Protein AF-A0A7K0PJR4-F1 (afdb_monomer)

Radius of gyration: 19.95 Å; Cα contacts (8 Å, |Δi|>4): 366; chains: 1; bounding box: 53×34×56 Å

Nearest PDB structures (foldseek):
  8hk0-assembly1_A  TM=8.112E-01  e=7.408E-12  Streptomyces ficellus
  8hk0-assembly1_B  TM=7.837E-01  e=1.875E-11  Streptomyces ficellus
  2pg0-assembly1_A  TM=7.519E-01  e=1.090E-09  Geobacillus kaustophilus HTA426
  3owa-assembly1_B  TM=7.324E-01  e=5.641E-08  Bacillus anthracis str. 'Ames Ancestor'
  6ijc-assembly1_B  TM=6.206E-01  e=1.296E-06  Roseovarius nubinhibens ISM

Foldseek 3Di:
DDPDDDPVLVVLLVVLLVLCCCQFCVHPQPDQDPDPVSNLVSLLVSLLSCLVVQRLQQCDDVVLSHVVDDPSSVVSSVVSCVVSVGDRRSQPCLRPPVLVCCVVFNDPVCSVPRSSCSSSVVAHEWEQQAAPPDDPNSLVDAWAWEFPDPVDPQTFTQIDGDGPPTPCLLPHQWYQHWHAHDDDDDDPDDRIDTFIFGRDHDDDPDDDGRGPGGTPDDDDDDDDDDD

Sequence (227 aa):
MDLTFTPEQLAFRDELRTWLAEHGPAGSLAPEPDDEDASWEWRREWQRTLAAGGWAGVHWPTEVGGRGATLTETAIFFEELGRSGAPLPADVLGILLAGPTLMVWGDDAQRERLLPTILSADETWCQGFSEPDAGSDFAAVATRAVLEDPDDPTSDWLVTGQKVWTSGAQYAKWCMLVARTGGPPAAGGTDVAAAAAGAATGAGAATGAAATGAAETRPKKHQGLTY

Mean predicted aligned error: 8.84 Å

pLDDT: mean 82.78, std 22.05, range [25.02, 98.5]

Solvent-accessible surface area (backbone atoms only — not comparable to full-atom values): 12963 Å² total; per-residue (Å²): 136,86,86,74,80,51,74,67,54,50,50,53,48,50,52,52,51,55,48,44,53,58,58,25,54,84,48,66,34,73,77,81,54,90,51,68,70,58,28,49,53,51,30,26,51,50,16,33,54,28,33,77,72,35,57,49,34,34,60,37,51,55,92,70,63,20,58,49,37,49,76,67,50,46,51,48,50,55,52,51,35,60,72,65,67,36,77,74,58,59,25,52,47,18,55,74,47,48,40,60,45,31,72,76,71,43,54,72,68,52,36,71,62,47,40,59,30,27,38,36,36,78,46,24,33,17,53,34,62,33,27,96,90,13,61,93,53,63,80,61,50,74,26,34,35,41,54,77,40,86,88,45,96,83,46,44,43,50,48,52,55,53,65,43,89,44,62,61,45,92,73,21,47,30,21,51,29,51,28,25,62,59,78,80,90,50,98,88,62,78,52,68,45,76,37,52,28,38,40,66,87,65,102,60,96,85,71,70,68,67,46,83,32,69,43,80,68,82,81,88,75,90,74,87,80,81,131

Secondary structure (DSSP, 8-state):
---SPPHHHHHHHHHHHHHHHHHSTTTTSPPPPSSHHHHHHHHHHHHHHHHHTT-TTTTS-GGGTS----HHHHHHHHHHHHHHTPPPPS-HHIIIIIHHHHHHHS-HHHHHHHHHHHHHTSS-EEEE--BTTBSS-GGG---EEEESSTT-TTPPEEEE------TTTTT-SEEEEEEE-SSS--TT---EEEEEEEPP--S-TTS-----S--------------

Structure (mmCIF, N/CA/C/O backbone):
data_AF-A0A7K0PJR4-F1
#
_entry.id   AF-A0A7K0PJR4-F1
#
loop_
_atom_site.group_PDB
_atom_site.id
_atom_site.type_symbol
_atom_site.label_atom_id
_atom_site.label_alt_id
_atom_site.label_comp_id
_atom_site.label_asym_id
_atom_site.label_entity_id
_atom_site.label_seq_id
_atom_site.pdbx_PDB_ins_code
_atom_site.Cartn_x
_atom_site.Cartn_y
_atom_site.Cartn_z
_atom_site.occupancy
_atom_site.B_iso_or_equiv
_atom_site.auth_seq_id
_atom_site.auth_comp_id
_atom_site.auth_asym_id
_atom_site.auth_atom_id
_atom_site.pdbx_PDB_model_num
ATOM 1 N N . MET A 1 1 ? -35.002 3.023 -2.522 1.00 78.12 1 MET A N 1
ATOM 2 C CA . MET A 1 1 ? -33.589 2.794 -2.174 1.00 78.12 1 MET A CA 1
ATOM 3 C C . MET A 1 1 ? -33.487 2.979 -0.678 1.00 78.12 1 MET A C 1
ATOM 5 O O . MET A 1 1 ? -33.904 4.030 -0.207 1.00 78.12 1 MET A O 1
ATOM 9 N N . ASP A 1 2 ? -33.064 1.948 0.042 1.00 86.88 2 ASP A N 1
ATOM 10 C CA . ASP A 1 2 ? -32.764 2.041 1.470 1.00 86.88 2 ASP A CA 1
ATOM 11 C C . ASP A 1 2 ? -31.265 2.320 1.612 1.00 86.88 2 ASP A C 1
ATOM 13 O O . ASP A 1 2 ? -30.458 1.670 0.949 1.00 86.88 2 ASP A O 1
ATOM 17 N N . LEU A 1 3 ? -30.921 3.347 2.385 1.00 91.44 3 LEU A N 1
ATOM 18 C CA . LEU A 1 3 ? -29.549 3.819 2.600 1.00 91.44 3 LEU A CA 1
ATOM 19 C C . LEU A 1 3 ? -29.090 3.592 4.047 1.00 91.44 3 LEU A C 1
ATOM 21 O O . LEU A 1 3 ? -28.057 4.119 4.453 1.00 91.44 3 LEU A O 1
ATOM 25 N N . THR A 1 4 ? -29.880 2.875 4.845 1.00 95.50 4 THR A N 1
ATOM 26 C CA . THR A 1 4 ? -29.534 2.553 6.229 1.00 95.50 4 THR A CA 1
ATOM 27 C C . THR A 1 4 ? -28.549 1.385 6.293 1.00 95.50 4 THR A C 1
ATOM 29 O O . THR A 1 4 ? -28.512 0.534 5.404 1.00 95.50 4 THR A O 1
ATOM 32 N N . PHE A 1 5 ? -27.717 1.359 7.338 1.00 96.94 5 PHE A N 1
ATOM 33 C CA . PHE A 1 5 ? -26.806 0.241 7.566 1.00 96.94 5 PHE A CA 1
ATOM 34 C C . PHE A 1 5 ? -27.559 -0.984 8.081 1.00 96.94 5 PHE A C 1
ATOM 36 O O . PHE A 1 5 ? -28.455 -0.880 8.920 1.00 96.94 5 PHE A O 1
ATOM 43 N N . THR A 1 6 ? -27.139 -2.151 7.603 1.00 97.88 6 THR A N 1
ATOM 44 C CA . THR A 1 6 ? -27.577 -3.451 8.124 1.00 97.88 6 THR A CA 1
ATOM 45 C C . THR A 1 6 ? -27.016 -3.704 9.532 1.00 97.88 6 THR A C 1
ATOM 47 O O . THR A 1 6 ? -26.018 -3.082 9.915 1.00 97.88 6 THR A O 1
ATOM 50 N N . PRO A 1 7 ? -27.609 -4.623 10.318 1.00 98.06 7 PRO A N 1
ATOM 51 C CA . PRO A 1 7 ? -27.058 -5.026 11.613 1.00 98.06 7 PRO A CA 1
ATOM 52 C C . PRO A 1 7 ? -25.600 -5.497 11.539 1.00 98.06 7 PRO A C 1
ATOM 54 O O . PRO A 1 7 ? -24.809 -5.171 12.418 1.00 98.06 7 PRO A O 1
ATOM 57 N N . GLU A 1 8 ? -25.224 -6.205 10.474 1.00 97.69 8 GLU A N 1
ATOM 58 C CA . GLU A 1 8 ? -23.865 -6.705 10.253 1.00 97.69 8 GLU A CA 1
ATOM 59 C C . GLU A 1 8 ? -22.876 -5.552 10.022 1.00 97.69 8 GLU A C 1
ATOM 61 O O . GLU A 1 8 ? -21.806 -5.514 10.626 1.00 97.69 8 GLU A O 1
ATOM 66 N N . GLN A 1 9 ? -23.269 -4.551 9.229 1.00 98.19 9 GLN A N 1
ATOM 67 C CA . GLN A 1 9 ? -22.468 -3.343 8.998 1.00 98.19 9 GLN A CA 1
ATOM 68 C C . GLN A 1 9 ? -22.311 -2.494 10.266 1.00 98.19 9 GLN A C 1
ATOM 70 O O . GLN A 1 9 ? -21.252 -1.908 10.489 1.00 98.19 9 GLN A O 1
ATOM 75 N N . LEU A 1 10 ? -23.344 -2.428 11.113 1.00 98.44 10 LEU A N 1
ATOM 76 C CA . LEU A 1 10 ? -23.252 -1.770 12.419 1.00 98.44 10 LEU A CA 1
ATOM 77 C C . LEU A 1 10 ? -22.313 -2.529 13.363 1.00 98.44 10 LEU A C 1
ATOM 79 O O . LEU A 1 10 ? -21.485 -1.901 14.013 1.00 98.44 10 LEU A O 1
ATOM 83 N N . ALA A 1 11 ? -22.376 -3.862 13.384 1.00 98.38 11 ALA A N 1
ATOM 84 C CA . ALA A 1 11 ? -21.461 -4.679 14.177 1.00 98.38 11 ALA A CA 1
ATOM 85 C C . ALA A 1 11 ? -19.999 -4.509 13.725 1.00 98.38 11 ALA A C 1
ATOM 87 O O . ALA A 1 11 ? -19.130 -4.300 14.567 1.00 98.38 11 ALA A O 1
ATOM 88 N N . PHE A 1 12 ? -19.735 -4.509 12.412 1.00 98.50 12 PHE A N 1
ATOM 89 C CA . PHE A 1 12 ? -18.409 -4.219 11.850 1.00 98.50 12 PHE A CA 1
ATOM 90 C C . PHE A 1 12 ? -17.904 -2.832 12.273 1.00 98.50 12 PHE A C 1
ATOM 92 O O . PHE A 1 12 ? -16.751 -2.667 12.673 1.00 98.50 12 PHE A O 1
ATOM 99 N N . ARG A 1 13 ? -18.783 -1.824 12.211 1.00 98.50 13 ARG A N 1
ATOM 100 C CA . ARG A 1 13 ? -18.474 -0.454 12.631 1.00 98.50 13 ARG A CA 1
ATOM 101 C C . ARG A 1 13 ? -18.093 -0.383 14.107 1.00 98.50 13 ARG A C 1
ATOM 103 O O . ARG A 1 13 ? -17.123 0.289 14.451 1.00 98.50 13 ARG A O 1
ATOM 110 N N . ASP A 1 14 ? -18.866 -1.035 14.966 1.00 98.50 14 ASP A N 1
ATOM 111 C CA . ASP A 1 14 ? -18.645 -1.010 16.409 1.00 98.50 14 ASP A CA 1
ATOM 112 C C . ASP A 1 14 ? -17.378 -1.788 16.794 1.00 98.50 14 ASP A C 1
ATOM 114 O O . ASP A 1 14 ? -16.596 -1.296 17.606 1.00 98.50 14 ASP A O 1
ATOM 118 N N . GLU A 1 15 ? -17.104 -2.926 16.143 1.00 98.38 15 GLU A N 1
ATOM 119 C CA . GLU A 1 15 ? -15.837 -3.658 16.290 1.00 98.38 15 GLU A CA 1
ATOM 120 C C . GLU A 1 15 ? -14.639 -2.761 15.949 1.00 98.38 15 GLU A C 1
ATOM 122 O O . GLU A 1 15 ? -13.712 -2.623 16.751 1.00 98.38 15 GLU A O 1
ATOM 127 N N . LEU A 1 16 ? -14.677 -2.104 14.785 1.00 97.50 16 LEU A N 1
ATOM 128 C CA . LEU A 1 16 ? -13.604 -1.220 14.343 1.00 97.50 16 LEU A CA 1
ATOM 129 C C . LEU A 1 16 ? -13.403 -0.042 15.301 1.00 97.50 16 LEU A C 1
ATOM 131 O O . LEU A 1 16 ? -12.270 0.313 15.613 1.00 97.50 16 LEU A O 1
ATOM 135 N N . ARG A 1 17 ? -14.486 0.566 15.790 1.00 97.06 17 ARG A N 1
ATOM 136 C CA . ARG A 1 17 ? -14.417 1.671 16.757 1.00 97.06 17 ARG A CA 1
ATOM 137 C C . ARG A 1 17 ? -13.735 1.268 18.047 1.00 97.06 17 ARG A C 1
ATOM 139 O O . ARG A 1 17 ? -12.859 1.994 18.514 1.00 97.06 17 ARG A O 1
ATOM 146 N N . THR A 1 18 ? -14.138 0.135 18.615 1.00 96.81 18 THR A N 1
ATOM 147 C CA . THR A 1 18 ? -13.510 -0.401 19.823 1.00 96.81 18 THR A CA 1
ATOM 148 C C . THR A 1 18 ? -12.032 -0.663 19.570 1.00 96.81 18 THR A C 1
ATOM 150 O O . THR A 1 18 ? -11.192 -0.193 20.334 1.00 96.81 18 THR A O 1
ATOM 153 N N . TRP A 1 19 ? -11.701 -1.307 18.450 1.00 97.00 19 TRP A N 1
ATOM 154 C CA . TRP A 1 19 ? -10.316 -1.607 18.109 1.00 97.00 19 TRP A CA 1
ATOM 155 C C . TRP A 1 19 ? -9.462 -0.339 17.935 1.00 97.00 19 TRP A C 1
ATOM 157 O O . TRP A 1 19 ? -8.369 -0.255 18.494 1.00 97.00 19 TRP A O 1
ATOM 167 N N . LEU A 1 20 ? -9.967 0.681 17.229 1.00 95.69 20 LEU A N 1
ATOM 168 C CA . LEU A 1 20 ? -9.281 1.966 17.035 1.00 95.69 20 LEU A CA 1
ATOM 169 C C . LEU A 1 20 ? -9.102 2.746 18.342 1.00 95.69 20 LEU A C 1
ATOM 171 O O . LEU A 1 20 ? -8.091 3.427 18.498 1.00 95.69 20 LEU A O 1
ATOM 175 N N . ALA A 1 21 ? -10.050 2.661 19.277 1.00 93.69 21 ALA A N 1
ATOM 176 C CA . ALA A 1 21 ? -9.917 3.298 20.586 1.00 93.69 21 ALA A CA 1
ATOM 177 C C . ALA A 1 21 ? -8.795 2.663 21.425 1.00 93.69 21 ALA A C 1
ATOM 179 O O . ALA A 1 21 ? -8.112 3.362 22.171 1.00 93.69 21 ALA A O 1
ATOM 180 N N . GLU A 1 22 ? -8.593 1.354 21.283 1.00 93.19 22 GLU A N 1
ATOM 181 C CA . GLU A 1 22 ? -7.551 0.608 21.992 1.00 93.19 22 GLU A CA 1
ATOM 182 C C . GLU A 1 22 ? -6.166 0.766 21.346 1.00 93.19 22 GLU A C 1
ATOM 184 O O . GLU A 1 22 ? -5.174 0.864 22.066 1.00 93.19 22 GLU A O 1
ATOM 189 N N . HIS A 1 23 ? -6.097 0.822 20.009 1.00 93.19 23 HIS A N 1
ATOM 190 C 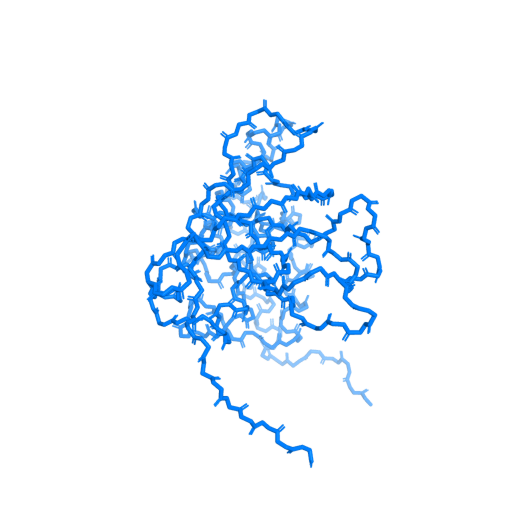CA . HIS A 1 23 ? -4.838 0.704 19.258 1.00 93.19 23 HIS A CA 1
ATOM 191 C C . HIS A 1 23 ? -4.400 1.981 18.520 1.00 93.19 23 HIS A C 1
ATOM 193 O O . HIS A 1 23 ? -3.254 2.079 18.088 1.00 93.19 23 HIS A O 1
ATOM 199 N N . GLY A 1 24 ? -5.300 2.947 18.317 1.00 85.56 24 GLY A N 1
ATOM 200 C CA . GLY A 1 24 ? -5.040 4.150 17.522 1.00 85.56 24 GLY A CA 1
ATOM 201 C C . GLY A 1 24 ? -4.220 5.233 18.246 1.00 85.56 24 GLY A C 1
ATOM 202 O O . GLY A 1 24 ? -3.836 5.058 19.406 1.00 85.56 24 GLY A O 1
ATOM 203 N N . PRO A 1 25 ? -3.992 6.397 17.601 1.00 74.81 25 PRO A N 1
ATOM 204 C CA . PRO A 1 25 ? -3.202 7.512 18.157 1.00 74.81 25 PRO A CA 1
ATOM 205 C C . PRO A 1 25 ? -3.734 8.106 19.466 1.00 74.81 25 PRO A C 1
ATOM 207 O O . PRO A 1 25 ? -2.983 8.696 20.233 1.00 74.81 25 PRO A O 1
ATOM 210 N N . ALA A 1 26 ? -5.035 7.976 19.732 1.00 69.81 26 ALA A N 1
ATOM 211 C CA . ALA A 1 26 ? -5.626 8.414 20.996 1.00 69.81 26 ALA A CA 1
ATOM 212 C C . ALA A 1 26 ? -5.460 7.386 22.133 1.00 69.81 26 ALA A C 1
ATOM 214 O O . ALA A 1 26 ? -5.660 7.734 23.296 1.00 69.81 26 ALA A O 1
ATOM 215 N N . GLY A 1 27 ? -5.143 6.132 21.796 1.00 72.12 27 GLY A N 1
ATOM 216 C CA . GLY A 1 27 ? -5.023 5.014 22.727 1.00 72.12 27 GLY A CA 1
ATOM 217 C C . GLY A 1 27 ? -3.564 4.669 23.009 1.00 72.12 27 GLY A C 1
ATOM 218 O O . GLY A 1 27 ? -2.981 5.146 23.982 1.00 72.12 27 GLY A O 1
ATOM 219 N N . SER A 1 28 ? -2.980 3.813 22.171 1.00 72.88 28 SER A N 1
ATOM 220 C CA . SER A 1 28 ? -1.663 3.209 22.407 1.00 72.88 28 SER A CA 1
ATOM 221 C C . SER A 1 28 ? -0.521 3.807 21.587 1.00 72.88 28 SER A C 1
ATOM 223 O O . SER A 1 28 ? 0.640 3.552 21.904 1.00 72.88 28 SER A O 1
ATOM 225 N N . LEU A 1 29 ? -0.814 4.563 20.527 1.00 78.06 29 LEU A N 1
ATOM 226 C CA . LEU A 1 29 ? 0.214 5.138 19.658 1.00 78.06 29 LEU A CA 1
ATOM 227 C C . LEU A 1 29 ? 0.596 6.543 20.110 1.00 78.06 29 LEU A C 1
ATOM 229 O O . LEU A 1 29 ? -0.258 7.383 20.374 1.00 78.06 29 LEU A O 1
ATOM 233 N N . ALA A 1 30 ? 1.900 6.807 20.163 1.00 82.44 30 ALA A N 1
ATOM 234 C CA . ALA A 1 30 ? 2.399 8.160 20.370 1.00 82.44 30 ALA A CA 1
ATOM 235 C C . ALA A 1 30 ? 1.930 9.087 19.228 1.00 82.44 30 ALA A C 1
ATOM 237 O O . ALA A 1 30 ? 1.692 8.596 18.122 1.00 82.44 30 ALA A O 1
ATOM 238 N N . PRO A 1 31 ? 1.828 10.409 19.458 1.00 87.56 31 PRO A N 1
ATOM 239 C CA . PRO A 1 31 ? 1.562 11.367 18.390 1.00 87.56 31 PRO A CA 1
ATOM 240 C C . PRO A 1 31 ? 2.566 11.239 17.241 1.00 87.56 31 PRO A C 1
ATOM 242 O O . PRO A 1 31 ? 3.742 10.944 17.471 1.00 87.56 31 PRO A O 1
ATOM 245 N N . GLU A 1 32 ? 2.098 11.487 16.019 1.00 90.94 32 GLU A N 1
ATOM 246 C CA . GLU A 1 32 ? 2.949 11.489 14.832 1.00 90.94 32 GLU A CA 1
ATOM 247 C C . GLU A 1 32 ? 4.050 12.565 14.960 1.00 90.94 32 GLU A C 1
ATOM 249 O O . GLU A 1 32 ? 3.733 13.713 15.286 1.00 90.94 32 GLU A O 1
ATOM 254 N N . PRO A 1 33 ? 5.333 12.220 14.740 1.00 93.06 33 PRO A N 1
ATOM 255 C CA . PRO A 1 33 ? 6.425 13.193 14.731 1.00 93.06 33 PRO A CA 1
ATOM 256 C C . PRO A 1 33 ? 6.327 14.200 13.574 1.00 93.06 33 PRO A C 1
ATOM 258 O O . PRO A 1 33 ? 5.843 13.863 12.500 1.00 93.06 33 PRO A O 1
ATOM 261 N N . ASP A 1 34 ? 6.875 15.406 13.763 1.00 94.25 34 ASP A N 1
ATOM 262 C CA . ASP A 1 34 ? 6.957 16.429 12.701 1.00 94.25 34 ASP A CA 1
ATOM 263 C C . ASP A 1 34 ? 8.067 16.149 11.664 1.00 94.25 34 ASP A C 1
ATOM 265 O O . ASP A 1 34 ? 8.025 16.668 10.549 1.00 94.25 34 ASP A O 1
ATOM 269 N N . ASP A 1 35 ? 9.090 15.376 12.042 1.00 96.38 35 ASP A N 1
ATOM 270 C CA . ASP A 1 35 ? 10.185 14.976 11.150 1.00 96.38 35 ASP A CA 1
ATOM 271 C C . ASP A 1 35 ? 9.694 13.946 10.122 1.00 96.38 35 ASP A C 1
ATOM 273 O O . ASP A 1 35 ? 9.033 12.980 10.496 1.00 96.38 35 ASP A O 1
ATOM 277 N N . GLU A 1 36 ? 10.012 14.143 8.838 1.00 92.38 36 GLU A N 1
A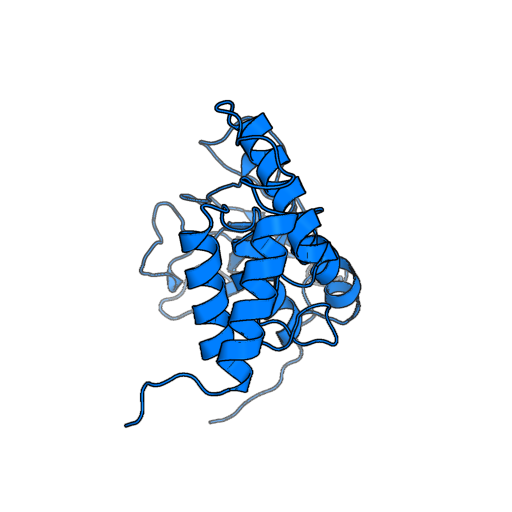TOM 278 C CA . GLU A 1 36 ? 9.435 13.359 7.732 1.00 92.38 36 GLU A CA 1
ATOM 279 C C . GLU A 1 36 ? 9.811 11.871 7.810 1.00 92.38 36 GLU A C 1
ATOM 281 O O . GLU A 1 36 ? 8.944 11.005 7.688 1.00 92.38 36 GLU A O 1
ATOM 286 N N . ASP A 1 37 ? 11.080 11.561 8.088 1.00 94.50 37 ASP A N 1
ATOM 287 C CA . ASP A 1 37 ? 11.562 10.179 8.169 1.00 94.50 37 ASP A CA 1
ATOM 288 C C . ASP A 1 37 ? 11.011 9.474 9.419 1.00 94.50 37 ASP A C 1
ATOM 290 O O . ASP A 1 37 ? 10.595 8.312 9.361 1.00 94.50 37 ASP A O 1
ATOM 294 N N . ALA A 1 38 ? 10.944 10.182 10.550 1.00 95.31 38 ALA A N 1
ATOM 295 C CA . ALA A 1 38 ? 10.329 9.658 11.766 1.00 95.31 38 ALA A CA 1
ATOM 296 C C . ALA A 1 38 ? 8.807 9.469 11.620 1.00 95.31 38 ALA A C 1
ATOM 298 O O . ALA A 1 38 ? 8.266 8.469 12.100 1.00 95.31 38 ALA A O 1
ATOM 299 N N . SER A 1 39 ? 8.118 10.395 10.946 1.00 93.81 39 SER A N 1
ATOM 300 C CA . SER A 1 39 ? 6.699 10.290 10.579 1.00 93.81 39 SER A CA 1
ATOM 301 C C . SER A 1 39 ? 6.459 9.062 9.704 1.00 93.81 39 SER A C 1
ATOM 303 O O . SER A 1 39 ? 5.538 8.285 9.966 1.00 93.81 39 SER A O 1
ATOM 305 N N . TRP A 1 40 ? 7.316 8.827 8.709 1.00 94.50 40 TRP A N 1
ATOM 306 C CA . TRP A 1 40 ? 7.2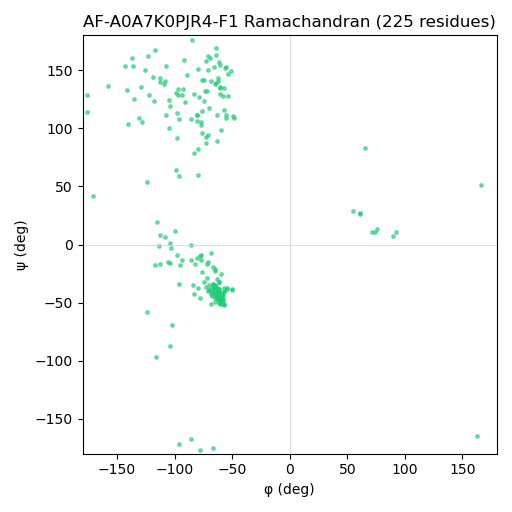11 7.666 7.836 1.00 94.50 40 TRP A CA 1
ATOM 307 C C . TRP A 1 40 ? 7.325 6.340 8.600 1.00 94.50 40 TRP A C 1
ATOM 309 O O . TRP A 1 40 ? 6.456 5.474 8.468 1.00 94.50 40 TRP A O 1
ATOM 319 N N . GLU A 1 41 ? 8.347 6.179 9.443 1.00 94.69 41 GLU A N 1
ATOM 320 C CA . GLU A 1 41 ? 8.500 4.959 10.247 1.00 94.69 41 GLU A CA 1
ATOM 321 C C . GLU A 1 41 ? 7.357 4.777 11.252 1.00 94.69 41 GLU A C 1
ATOM 323 O O . GLU A 1 41 ? 6.870 3.660 11.447 1.00 94.69 41 GLU A O 1
ATOM 328 N N . TRP A 1 42 ? 6.854 5.872 11.826 1.00 95.00 42 TRP A N 1
ATOM 329 C CA . TRP A 1 42 ? 5.668 5.844 12.675 1.00 95.00 42 TRP A CA 1
ATOM 330 C C . TRP A 1 42 ? 4.424 5.361 11.908 1.00 95.00 42 TRP A C 1
ATOM 332 O O . TRP A 1 42 ? 3.692 4.499 12.398 1.00 95.00 42 TRP A O 1
ATOM 342 N N . ARG A 1 43 ? 4.210 5.824 10.667 1.00 95.12 43 ARG A N 1
ATOM 343 C CA . ARG A 1 43 ? 3.110 5.352 9.803 1.00 95.12 43 ARG A CA 1
ATOM 344 C C . ARG A 1 43 ? 3.265 3.882 9.418 1.00 95.12 43 ARG A C 1
ATOM 346 O O . ARG A 1 43 ? 2.260 3.174 9.324 1.00 95.12 43 ARG A O 1
ATOM 353 N N . ARG A 1 44 ? 4.494 3.402 9.195 1.00 96.00 44 ARG A N 1
ATOM 354 C CA . ARG A 1 44 ? 4.758 1.975 8.941 1.00 96.00 44 ARG A CA 1
ATOM 355 C C . ARG A 1 44 ? 4.398 1.126 10.151 1.00 96.00 44 ARG A C 1
ATOM 357 O O . ARG A 1 44 ? 3.722 0.115 9.995 1.00 96.00 44 ARG A O 1
ATOM 364 N N . GLU A 1 45 ? 4.774 1.558 11.352 1.00 95.25 45 GLU A N 1
ATOM 365 C CA . GLU A 1 45 ? 4.392 0.867 12.587 1.00 95.25 45 GLU A CA 1
ATOM 366 C C . GLU A 1 45 ? 2.877 0.877 12.814 1.00 95.25 45 GLU A C 1
ATOM 368 O O . GLU A 1 45 ? 2.287 -0.137 13.199 1.00 95.25 45 GLU A O 1
ATOM 373 N N . TRP A 1 46 ? 2.214 1.988 12.487 1.00 95.88 46 TRP A N 1
ATOM 374 C CA . TRP A 1 46 ? 0.759 2.029 12.492 1.00 95.88 46 TRP 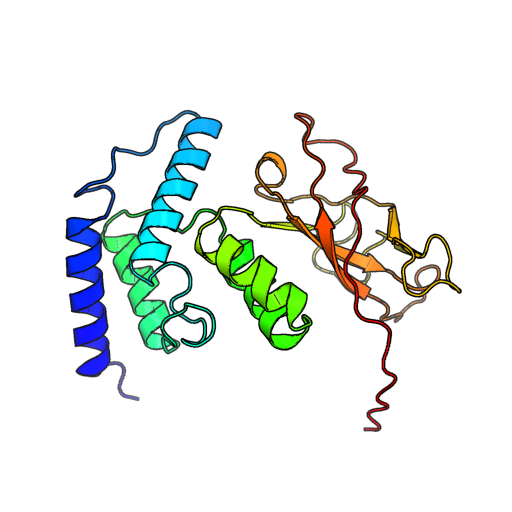A CA 1
ATOM 375 C C . TRP A 1 46 ? 0.155 0.996 11.536 1.00 95.88 46 TRP A C 1
ATOM 377 O O . TRP A 1 46 ? -0.749 0.251 11.915 1.00 95.88 46 TRP A O 1
ATOM 387 N N . GLN A 1 47 ? 0.672 0.890 10.312 1.00 97.12 47 GLN A N 1
ATOM 388 C CA . GLN A 1 47 ? 0.191 -0.117 9.375 1.00 97.12 47 GLN A CA 1
ATOM 389 C C . GLN A 1 47 ? 0.480 -1.550 9.845 1.00 97.12 47 GLN A C 1
ATOM 391 O O . GLN A 1 47 ? -0.394 -2.401 9.689 1.00 97.12 47 GLN A O 1
ATOM 396 N N . ARG A 1 48 ? 1.628 -1.830 10.478 1.00 96.38 48 ARG A N 1
ATOM 397 C CA . ARG A 1 48 ? 1.877 -3.133 11.129 1.00 96.38 48 ARG A CA 1
ATOM 398 C C . ARG A 1 48 ? 0.829 -3.436 12.194 1.00 96.38 48 ARG A C 1
ATOM 400 O O . ARG A 1 48 ? 0.321 -4.554 12.248 1.00 96.38 48 ARG A O 1
ATOM 407 N N . THR A 1 49 ? 0.455 -2.436 12.990 1.00 96.12 49 THR A N 1
ATOM 408 C CA . THR A 1 49 ? -0.604 -2.557 14.003 1.00 96.12 49 THR A CA 1
ATOM 409 C C . THR A 1 49 ? -1.953 -2.873 13.352 1.00 96.12 49 THR A C 1
ATOM 411 O O . THR A 1 49 ? -2.636 -3.810 13.769 1.00 96.12 49 THR A O 1
ATOM 414 N N . LEU A 1 50 ? -2.313 -2.161 12.278 1.00 96.88 50 LEU A N 1
ATOM 415 C CA . LEU A 1 50 ? -3.498 -2.471 11.475 1.00 96.88 50 LEU A CA 1
ATOM 416 C C . LEU A 1 50 ? -3.443 -3.899 10.923 1.00 96.88 50 LEU A C 1
ATOM 418 O O . LEU A 1 50 ? -4.424 -4.624 11.038 1.00 96.88 50 LEU A O 1
ATOM 422 N N . ALA A 1 51 ? -2.319 -4.329 10.349 1.00 97.06 51 ALA A N 1
ATOM 423 C CA . ALA A 1 51 ? -2.156 -5.666 9.784 1.00 97.06 51 ALA A CA 1
ATOM 424 C C . ALA A 1 51 ? -2.320 -6.762 10.844 1.00 97.06 51 ALA A C 1
ATOM 426 O O . ALA A 1 51 ? -3.048 -7.725 10.612 1.00 97.06 51 ALA A O 1
ATOM 427 N N . ALA A 1 52 ? -1.734 -6.582 12.030 1.00 95.50 52 ALA A N 1
ATOM 428 C CA . ALA A 1 52 ? -1.889 -7.502 13.156 1.00 95.50 52 ALA A CA 1
ATOM 429 C C . ALA A 1 52 ? -3.352 -7.625 13.627 1.00 95.50 52 ALA A C 1
ATOM 431 O O . ALA A 1 52 ? -3.769 -8.699 14.055 1.00 95.50 52 ALA A O 1
ATOM 432 N N . GLY A 1 53 ? -4.142 -6.550 13.510 1.00 95.38 53 GLY A N 1
ATOM 433 C CA . GLY A 1 53 ? -5.589 -6.554 13.758 1.00 95.38 53 GLY A CA 1
ATOM 434 C C . GLY A 1 53 ? -6.459 -6.966 12.558 1.00 95.38 53 GLY A C 1
ATOM 435 O O . GLY A 1 53 ? -7.684 -6.978 12.671 1.00 95.38 53 GLY A O 1
ATOM 436 N N . GLY A 1 54 ? -5.863 -7.276 11.401 1.00 96.25 54 GLY A N 1
ATOM 437 C CA . GLY A 1 54 ? -6.577 -7.584 10.155 1.00 96.25 54 GLY A CA 1
ATOM 438 C C . GLY A 1 54 ? -7.169 -6.365 9.428 1.00 96.25 54 GLY A C 1
ATOM 439 O O . GLY A 1 54 ? -7.980 -6.516 8.521 1.00 96.25 54 GLY A O 1
ATOM 440 N N . TRP A 1 55 ? -6.794 -5.142 9.795 1.00 97.38 55 TRP A N 1
ATOM 441 C CA . TRP A 1 55 ? -7.381 -3.892 9.298 1.00 97.38 55 TRP A CA 1
ATOM 442 C C . TRP A 1 55 ? -6.603 -3.208 8.159 1.00 97.38 55 TRP A C 1
ATOM 444 O O . TRP A 1 55 ? -7.110 -2.259 7.569 1.00 97.38 55 TRP A O 1
ATOM 454 N N . ALA A 1 56 ? -5.390 -3.654 7.809 1.00 96.12 56 ALA A N 1
ATOM 455 C CA . ALA A 1 56 ? -4.579 -2.984 6.776 1.00 96.12 56 ALA A CA 1
ATOM 456 C C . ALA A 1 56 ? -5.146 -3.157 5.351 1.00 96.12 56 ALA A C 1
ATOM 458 O O . ALA A 1 56 ? -5.158 -2.215 4.562 1.00 96.12 56 ALA A O 1
ATOM 459 N N . GLY A 1 57 ? -5.667 -4.344 5.032 1.00 96.00 57 GLY A N 1
ATOM 460 C CA . GLY A 1 57 ? -6.247 -4.687 3.730 1.00 96.00 57 GLY A CA 1
ATOM 461 C C . GLY A 1 57 ? -7.678 -5.191 3.864 1.00 96.00 57 GLY A C 1
ATOM 462 O O . GLY A 1 57 ? -7.982 -6.284 3.4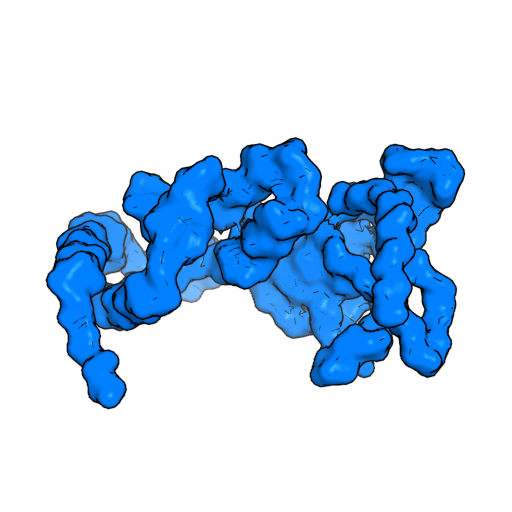04 1.00 96.00 57 GLY A O 1
ATOM 463 N N . VAL A 1 58 ? -8.567 -4.430 4.516 1.00 97.38 58 VAL A N 1
ATOM 464 C CA . VAL A 1 58 ? -9.930 -4.900 4.862 1.00 97.38 58 VAL A CA 1
ATOM 465 C C . VAL A 1 58 ? -10.701 -5.505 3.686 1.00 97.38 58 VAL A C 1
ATOM 467 O O . VAL A 1 58 ? -11.374 -6.517 3.852 1.00 97.38 58 VAL A O 1
ATOM 470 N N . HIS A 1 59 ? -10.567 -4.920 2.497 1.00 96.62 59 HIS A N 1
ATOM 471 C CA . HIS A 1 59 ? -11.263 -5.332 1.277 1.00 96.62 59 HIS A CA 1
ATOM 472 C C . HIS A 1 59 ? -10.613 -6.532 0.572 1.00 96.62 59 HIS A C 1
ATOM 474 O O . HIS A 1 59 ? -11.193 -7.084 -0.362 1.00 96.62 59 HIS A O 1
ATOM 480 N N . TRP A 1 60 ? -9.402 -6.926 0.973 1.00 98.00 60 TRP A N 1
ATOM 481 C CA . TRP A 1 60 ? -8.731 -8.088 0.403 1.00 98.00 60 TRP A CA 1
ATOM 482 C C . TRP A 1 60 ? -9.427 -9.375 0.856 1.00 98.00 60 TRP A C 1
ATOM 484 O O . TRP A 1 60 ? -9.958 -9.409 1.969 1.00 98.00 60 TRP A O 1
ATOM 494 N N . PRO A 1 61 ? -9.409 -10.444 0.043 1.00 97.31 61 PRO A N 1
ATOM 495 C CA . PRO A 1 61 ? -9.926 -11.743 0.453 1.00 97.31 61 PRO A CA 1
ATOM 496 C C . PRO A 1 61 ? -9.253 -12.265 1.729 1.00 97.31 61 PRO A C 1
ATOM 498 O O . PRO A 1 61 ? -8.088 -11.968 2.013 1.00 97.31 61 PRO A O 1
ATOM 501 N N . THR A 1 62 ? -9.980 -13.076 2.490 1.00 96.88 62 THR A N 1
ATOM 502 C CA . THR A 1 62 ? -9.486 -13.660 3.744 1.00 96.88 62 THR A CA 1
ATOM 503 C C . THR A 1 62 ? -8.294 -14.591 3.536 1.00 96.88 62 THR A C 1
ATOM 505 O O . THR A 1 62 ? -7.415 -14.672 4.388 1.00 96.88 62 THR A O 1
ATOM 508 N N . GLU A 1 63 ? -8.211 -15.250 2.380 1.00 94.94 63 GLU A N 1
ATOM 509 C CA . GLU A 1 63 ? -7.163 -16.222 2.039 1.00 94.94 63 GLU A CA 1
ATOM 510 C C . GLU A 1 63 ? -5.778 -15.577 1.901 1.00 94.94 63 GLU A C 1
ATOM 512 O O . GLU A 1 63 ? -4.764 -16.264 1.981 1.00 94.94 63 GLU A O 1
ATOM 517 N N . VAL A 1 64 ? -5.735 -14.259 1.698 1.00 95.38 64 VAL A N 1
ATOM 518 C CA . VAL A 1 64 ? -4.507 -13.474 1.508 1.00 95.38 64 VAL A CA 1
ATOM 519 C C . VAL A 1 64 ? -4.287 -12.461 2.635 1.00 95.38 64 VAL A C 1
ATOM 521 O O . VAL A 1 64 ? -3.541 -11.501 2.469 1.00 95.38 64 VAL A O 1
ATOM 524 N N . GLY A 1 65 ? -4.935 -12.672 3.787 1.00 94.00 65 GLY A N 1
ATOM 525 C CA . GLY A 1 65 ? -4.734 -11.877 5.003 1.00 94.00 65 GLY A CA 1
ATOM 526 C C . GLY A 1 65 ? -5.631 -10.643 5.141 1.00 94.00 65 GLY A C 1
ATOM 527 O O . GLY A 1 65 ? -5.434 -9.858 6.066 1.00 94.00 65 GLY A O 1
ATOM 528 N N . GLY A 1 66 ? -6.608 -10.458 4.247 1.00 96.25 66 GLY A N 1
ATOM 529 C CA . GLY A 1 66 ? -7.641 -9.431 4.389 1.00 96.25 66 GLY A CA 1
ATOM 530 C C . GLY A 1 66 ? -8.840 -9.879 5.226 1.00 96.25 66 GLY A C 1
ATOM 531 O O . GLY A 1 66 ? -8.814 -10.919 5.884 1.00 96.25 66 GLY A O 1
ATOM 532 N N . ARG A 1 67 ? -9.928 -9.098 5.176 1.00 97.31 67 ARG A N 1
ATOM 533 C CA . ARG A 1 67 ? -11.198 -9.402 5.874 1.00 97.31 67 ARG A CA 1
ATOM 534 C C . ARG A 1 67 ? -12.368 -9.692 4.937 1.00 97.31 67 ARG A C 1
ATOM 536 O O . ARG A 1 67 ? -13.464 -9.960 5.413 1.00 97.31 67 ARG A O 1
ATOM 543 N N . GLY A 1 68 ? -12.159 -9.630 3.624 1.00 97.12 68 GLY A N 1
ATOM 544 C CA . GLY A 1 68 ? -13.214 -9.793 2.626 1.00 97.12 68 GLY A CA 1
ATOM 545 C C . GLY A 1 68 ? -14.312 -8.734 2.737 1.00 97.12 68 GLY A C 1
ATOM 546 O O . GLY A 1 68 ? -15.455 -9.010 2.380 1.00 97.12 68 GLY A O 1
ATOM 547 N N . ALA A 1 69 ? -13.985 -7.548 3.265 1.00 97.75 69 ALA A N 1
ATOM 548 C CA . ALA A 1 69 ? -14.957 -6.499 3.527 1.00 97.75 69 ALA A CA 1
ATOM 549 C C . ALA A 1 69 ? -15.651 -6.062 2.233 1.00 97.75 69 ALA A C 1
ATOM 551 O O . ALA A 1 69 ? -15.023 -5.811 1.201 1.00 97.75 69 ALA A O 1
ATOM 552 N N . THR A 1 70 ? -16.967 -5.917 2.310 1.00 97.69 70 THR A N 1
ATOM 553 C CA . THR A 1 70 ? -17.790 -5.369 1.235 1.00 97.69 70 THR A CA 1
ATOM 554 C C . THR A 1 70 ? -17.438 -3.903 0.958 1.00 97.69 70 THR A C 1
ATOM 556 O O . THR A 1 70 ? -16.753 -3.232 1.736 1.00 97.69 70 THR A O 1
ATOM 559 N N . LEU A 1 71 ? -17.958 -3.353 -0.144 1.00 96.25 71 LEU A N 1
ATOM 560 C CA . LEU A 1 71 ? -17.781 -1.933 -0.468 1.00 96.25 71 LEU A CA 1
ATOM 561 C C . LEU A 1 71 ? -18.302 -1.017 0.653 1.00 96.25 71 LEU A C 1
ATOM 563 O O . LEU A 1 71 ? -17.662 -0.022 0.987 1.00 96.25 71 LEU A O 1
ATOM 567 N N . THR A 1 72 ? -19.446 -1.360 1.253 1.00 97.56 72 THR A N 1
ATOM 568 C CA . THR A 1 72 ? -20.027 -0.579 2.351 1.00 97.56 72 THR A CA 1
ATOM 569 C C . THR A 1 72 ? -19.183 -0.671 3.618 1.00 97.56 72 THR A C 1
ATOM 571 O O . THR A 1 72 ? -18.944 0.351 4.250 1.00 97.56 72 THR A O 1
ATOM 574 N N . GLU A 1 73 ? -18.680 -1.852 3.975 1.00 98.31 73 GLU A N 1
ATOM 575 C CA . GLU A 1 73 ? -17.783 -2.015 5.130 1.00 98.31 73 GLU A CA 1
ATOM 576 C C . GLU A 1 73 ? -16.441 -1.311 4.915 1.00 98.31 73 GLU A C 1
ATOM 578 O O . GLU A 1 73 ? -15.922 -0.676 5.825 1.00 98.31 73 GLU A O 1
ATOM 583 N N . THR A 1 74 ? -15.915 -1.323 3.690 1.00 97.38 74 THR A N 1
ATOM 584 C CA . THR A 1 74 ? -14.719 -0.550 3.326 1.00 97.38 74 THR A CA 1
ATOM 585 C C . THR A 1 74 ? -14.962 0.956 3.477 1.00 97.38 74 THR A C 1
ATOM 587 O O . THR A 1 74 ? -14.102 1.678 3.978 1.00 97.38 74 THR A O 1
ATOM 590 N N . ALA A 1 75 ? -16.148 1.449 3.103 1.00 97.12 75 ALA A N 1
ATOM 591 C CA . ALA A 1 75 ? -16.523 2.844 3.335 1.00 97.12 75 ALA A CA 1
ATOM 592 C C . ALA A 1 75 ? -16.643 3.168 4.835 1.00 97.12 75 ALA A C 1
ATOM 594 O O . ALA A 1 75 ? -16.139 4.201 5.274 1.00 97.12 75 ALA A O 1
ATOM 595 N N . ILE A 1 76 ? -17.245 2.270 5.626 1.00 98.25 76 ILE A N 1
ATOM 596 C CA . ILE A 1 76 ? -17.298 2.377 7.093 1.00 98.25 76 ILE A CA 1
ATOM 597 C C . ILE A 1 76 ? -15.883 2.425 7.678 1.00 98.25 76 ILE A C 1
ATOM 599 O O . ILE A 1 76 ? -15.618 3.246 8.553 1.00 98.25 76 ILE A O 1
ATOM 603 N N . PHE A 1 77 ? -14.964 1.599 7.171 1.00 97.69 77 PHE A N 1
ATOM 604 C CA . PHE A 1 77 ? -13.575 1.582 7.613 1.00 97.69 77 PHE A CA 1
ATOM 605 C C . PHE A 1 77 ? -12.908 2.952 7.472 1.00 97.69 77 PHE A C 1
ATOM 607 O O . PHE A 1 77 ? -12.389 3.486 8.452 1.00 97.69 77 PHE A O 1
ATOM 614 N N . PHE A 1 78 ? -12.980 3.559 6.285 1.00 96.56 78 PHE A N 1
ATOM 615 C CA . PHE A 1 78 ? -12.407 4.888 6.062 1.00 96.56 78 PHE A CA 1
ATOM 616 C C . PHE A 1 78 ? -13.128 5.990 6.852 1.00 96.56 78 PHE A C 1
ATOM 618 O O . PHE A 1 78 ? -12.474 6.926 7.315 1.00 96.56 78 PHE A O 1
ATOM 625 N N . GLU A 1 79 ? -14.449 5.886 7.046 1.00 96.94 79 GLU A N 1
ATOM 626 C CA . GLU A 1 79 ? -15.197 6.827 7.889 1.00 96.94 79 GLU A CA 1
ATOM 627 C C . GLU A 1 79 ? -14.689 6.796 9.338 1.00 96.94 79 GLU A C 1
ATOM 629 O O . GLU A 1 79 ? -14.430 7.848 9.924 1.00 96.94 79 GLU A O 1
ATOM 634 N N . GLU A 1 80 ? -14.523 5.608 9.921 1.00 97.06 80 GLU A N 1
ATOM 635 C CA . GLU A 1 80 ? -14.088 5.470 11.312 1.00 97.06 80 GLU A CA 1
ATOM 636 C C . GLU A 1 80 ? -12.599 5.779 11.511 1.00 97.06 80 GLU A C 1
ATOM 638 O O . GLU A 1 80 ? -12.252 6.369 12.534 1.00 97.06 80 GLU A O 1
ATOM 643 N N . LEU A 1 81 ? -11.736 5.497 10.524 1.00 94.75 81 LEU A N 1
ATOM 644 C CA . LEU A 1 81 ? -10.341 5.961 10.531 1.00 94.75 81 LEU A CA 1
ATOM 645 C C . LEU A 1 81 ? -10.273 7.493 10.628 1.00 94.75 81 LEU A C 1
ATOM 647 O O . LEU A 1 81 ? -9.582 8.045 11.482 1.00 94.75 81 LEU A O 1
ATOM 651 N N . GLY A 1 82 ? -11.050 8.188 9.790 1.00 93.19 82 GLY A N 1
ATOM 652 C CA . GLY A 1 82 ? -11.111 9.649 9.802 1.00 93.19 82 GLY A CA 1
ATOM 653 C C . GLY A 1 82 ? -11.708 10.209 11.096 1.00 93.19 82 GLY A C 1
ATOM 654 O O . GLY A 1 82 ? -11.227 11.217 11.611 1.00 93.19 82 GLY A O 1
ATOM 655 N N . ARG A 1 83 ? -12.732 9.550 11.657 1.00 93.69 83 ARG A N 1
ATOM 656 C CA . ARG A 1 83 ? -13.353 9.958 12.930 1.00 93.69 83 ARG A CA 1
ATOM 657 C C . ARG A 1 83 ? -12.433 9.784 14.132 1.00 93.69 83 ARG A C 1
ATOM 659 O O . ARG A 1 83 ? -12.506 10.603 15.044 1.00 93.69 83 ARG A O 1
ATOM 666 N N . SER A 1 84 ? -11.609 8.739 14.155 1.00 92.44 84 SER A N 1
ATOM 667 C CA . SER A 1 84 ? -10.672 8.493 15.256 1.00 92.44 84 SER A CA 1
ATOM 668 C C . SER A 1 84 ? -9.438 9.399 15.204 1.00 92.44 84 SER A C 1
ATOM 670 O O . SER A 1 84 ? -8.702 9.480 16.185 1.00 92.44 84 SER A O 1
ATOM 672 N N . GLY A 1 85 ? -9.207 10.080 14.075 1.00 90.75 85 GLY A N 1
ATOM 673 C CA . GLY A 1 85 ? -7.976 10.826 13.821 1.00 90.75 85 GLY A CA 1
ATOM 674 C C . GLY A 1 85 ? -6.783 9.920 13.506 1.00 90.75 85 GLY A C 1
ATOM 675 O O . GLY A 1 85 ? -5.651 10.398 13.475 1.00 90.75 85 GLY A O 1
ATOM 676 N N . ALA A 1 86 ? -7.016 8.624 13.279 1.00 91.75 86 ALA A N 1
ATOM 677 C CA . ALA A 1 86 ? -5.977 7.719 12.826 1.00 91.75 86 ALA A CA 1
ATOM 678 C C . ALA A 1 86 ? -5.560 8.054 11.383 1.00 91.75 86 ALA A C 1
ATOM 680 O O . ALA A 1 86 ? -6.409 8.369 10.542 1.00 91.75 86 ALA A O 1
ATOM 681 N N . PRO A 1 87 ? -4.261 7.983 11.062 1.00 91.75 87 PRO A N 1
ATOM 682 C CA . PRO A 1 87 ? -3.796 8.208 9.703 1.00 91.75 87 PRO A CA 1
ATOM 683 C C . PRO A 1 87 ? -4.203 7.029 8.806 1.00 91.75 87 PRO A C 1
ATOM 685 O O . PRO A 1 87 ? -4.478 5.917 9.267 1.00 91.75 87 PRO A O 1
ATOM 688 N N . LEU A 1 88 ? -4.170 7.257 7.494 1.00 92.25 88 LEU A N 1
ATOM 689 C CA . LEU A 1 88 ? -4.193 6.164 6.524 1.00 92.25 88 LEU A CA 1
ATOM 690 C C . LEU A 1 88 ? -2.966 5.244 6.706 1.00 92.25 88 LEU A C 1
ATOM 692 O O . LEU A 1 88 ? -1.939 5.706 7.218 1.00 92.25 88 LEU A O 1
ATOM 696 N N . PRO A 1 89 ? -3.044 3.974 6.261 1.00 92.62 89 PRO A N 1
ATOM 697 C CA . PRO A 1 89 ? -1.876 3.098 6.162 1.00 92.62 89 PRO A CA 1
ATOM 698 C C . PRO A 1 89 ? -0.725 3.774 5.401 1.00 92.62 89 PRO A C 1
ATOM 700 O O . PRO A 1 89 ? -0.969 4.586 4.508 1.00 92.62 89 PRO A O 1
ATOM 703 N N . ALA A 1 90 ? 0.522 3.441 5.734 1.00 95.00 90 ALA A N 1
ATOM 704 C CA . ALA A 1 90 ? 1.700 3.990 5.061 1.00 95.00 90 ALA A CA 1
ATOM 705 C C . ALA A 1 90 ? 1.752 3.628 3.566 1.00 95.00 90 ALA A C 1
ATOM 707 O O . ALA A 1 90 ? 1.977 4.486 2.714 1.00 95.00 90 ALA A O 1
ATOM 708 N N . ASP A 1 91 ? 1.511 2.360 3.241 1.00 96.25 91 ASP A N 1
ATOM 709 C CA . ASP A 1 91 ? 1.616 1.786 1.903 1.00 96.25 91 ASP A CA 1
ATOM 710 C C . ASP A 1 91 ? 0.260 1.730 1.185 1.00 96.25 91 ASP A C 1
ATOM 712 O O . ASP A 1 91 ? -0.241 0.674 0.787 1.00 96.25 91 ASP A O 1
ATOM 716 N N . VAL A 1 92 ? -0.364 2.899 1.017 1.00 94.75 92 VAL A N 1
ATOM 717 C CA . VAL A 1 92 ? -1.657 3.026 0.321 1.00 94.75 92 VAL A CA 1
ATOM 718 C C . VAL A 1 92 ? -1.588 2.452 -1.098 1.00 94.75 92 VAL A C 1
ATOM 720 O O . VAL A 1 92 ? -2.535 1.812 -1.554 1.00 94.75 92 VAL A O 1
ATOM 723 N N . LEU A 1 93 ? -0.470 2.661 -1.801 1.00 95.38 93 LEU A N 1
ATOM 724 C CA . LEU A 1 93 ? -0.286 2.159 -3.163 1.00 95.38 93 LEU A CA 1
ATOM 725 C C . LEU A 1 93 ? -0.066 0.647 -3.192 1.00 95.38 93 LEU A C 1
ATOM 727 O O . LEU A 1 93 ? -0.607 -0.017 -4.076 1.00 95.38 93 LEU A O 1
ATOM 731 N N . GLY A 1 94 ? 0.643 0.078 -2.219 1.00 96.50 94 GLY A N 1
ATOM 732 C CA . GLY A 1 94 ? 0.699 -1.369 -2.061 1.00 96.50 94 GLY A CA 1
ATOM 733 C C . GLY A 1 94 ? -0.695 -1.963 -1.875 1.00 96.50 94 GLY A C 1
ATOM 734 O O . GLY A 1 94 ? -1.095 -2.857 -2.621 1.00 96.50 94 GLY A O 1
ATOM 735 N N . ILE A 1 95 ? -1.474 -1.414 -0.938 1.00 97.12 95 ILE A N 1
ATOM 736 C CA . ILE A 1 95 ? -2.795 -1.937 -0.560 1.00 97.12 95 ILE A CA 1
ATOM 737 C C . ILE A 1 95 ? -3.838 -1.785 -1.680 1.00 97.12 95 ILE A C 1
ATOM 739 O O . ILE A 1 95 ? -4.605 -2.715 -1.935 1.00 97.12 95 ILE A O 1
ATOM 743 N N . LEU A 1 96 ? -3.902 -0.623 -2.337 1.00 95.25 96 LEU A N 1
ATOM 744 C CA . LEU A 1 96 ? -4.971 -0.306 -3.296 1.00 95.25 96 LEU A CA 1
ATOM 745 C C . LEU A 1 96 ? -4.611 -0.598 -4.756 1.00 95.25 96 LEU A C 1
ATOM 747 O O . LEU A 1 96 ? -5.512 -0.674 -5.591 1.00 95.25 96 LEU A O 1
ATOM 751 N N . LEU A 1 97 ? -3.324 -0.746 -5.084 1.00 94.56 97 LEU A N 1
ATOM 752 C CA . LEU A 1 97 ? -2.867 -0.940 -6.461 1.00 94.56 97 LEU A CA 1
ATOM 753 C C . LEU A 1 97 ? -2.032 -2.213 -6.619 1.00 94.56 97 LEU A C 1
ATOM 755 O O . LEU A 1 97 ? -2.395 -3.075 -7.424 1.00 94.56 97 LEU A O 1
ATOM 759 N N . ALA A 1 98 ? -0.927 -2.349 -5.880 1.00 95.81 98 ALA A N 1
ATOM 760 C CA . ALA A 1 98 ? 0.009 -3.450 -6.103 1.00 95.81 98 ALA A CA 1
ATOM 761 C C . ALA A 1 98 ? -0.580 -4.809 -5.726 1.00 95.81 98 ALA A C 1
ATOM 763 O O . ALA A 1 98 ? -0.593 -5.720 -6.552 1.00 95.81 98 ALA A O 1
ATOM 764 N N . GLY A 1 99 ? -1.135 -4.932 -4.524 1.00 96.75 99 GLY A N 1
ATOM 765 C CA . GLY A 1 99 ? -1.714 -6.179 -4.041 1.00 96.75 99 GLY A CA 1
ATOM 766 C C . GLY A 1 99 ? -2.866 -6.691 -4.904 1.00 96.75 99 GLY A C 1
ATOM 767 O O . GLY A 1 99 ? -2.775 -7.823 -5.376 1.00 96.75 99 GLY A O 1
ATOM 768 N N . PRO A 1 100 ? -3.896 -5.882 -5.222 1.00 95.81 100 PRO A N 1
ATOM 769 C CA . PRO A 1 100 ? -4.954 -6.300 -6.142 1.00 95.81 100 PRO A CA 1
ATOM 770 C C . PRO A 1 100 ? -4.423 -6.722 -7.521 1.00 95.81 100 PRO A C 1
ATOM 772 O O . PRO A 1 100 ? -4.898 -7.701 -8.096 1.00 95.81 100 PRO A O 1
ATOM 775 N N . THR A 1 101 ? -3.393 -6.041 -8.038 1.00 95.62 1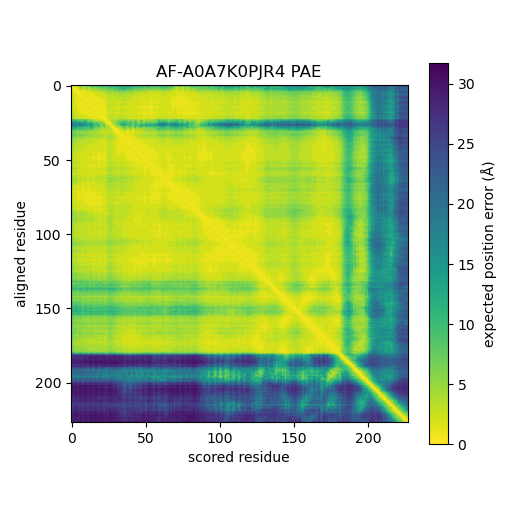01 THR A N 1
ATOM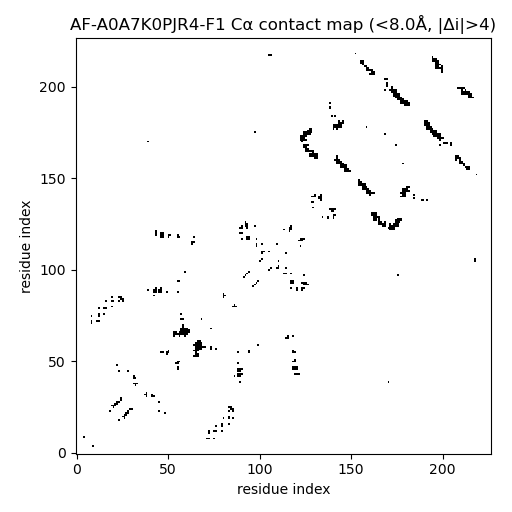 776 C CA . THR A 1 101 ? -2.749 -6.425 -9.305 1.00 95.62 101 THR A CA 1
ATOM 777 C C . THR A 1 101 ? -2.058 -7.786 -9.192 1.00 95.62 101 THR A C 1
ATOM 779 O O . THR A 1 101 ? -2.252 -8.639 -10.055 1.00 95.62 101 THR A O 1
ATOM 782 N N . LEU A 1 102 ? -1.303 -8.025 -8.117 1.00 95.31 102 LEU A N 1
ATOM 783 C CA . LEU A 1 102 ? -0.625 -9.297 -7.841 1.00 95.31 102 LEU A CA 1
ATOM 784 C C . LEU A 1 102 ? -1.615 -10.451 -7.627 1.00 95.31 102 LEU A C 1
ATOM 786 O O . LEU A 1 102 ? -1.376 -11.566 -8.090 1.00 95.31 102 LEU A O 1
ATOM 790 N N . MET A 1 103 ? -2.752 -10.197 -6.978 1.00 94.88 103 MET A N 1
ATOM 791 C CA . MET A 1 103 ? -3.798 -11.207 -6.796 1.00 94.88 103 MET A CA 1
ATOM 792 C C . MET A 1 103 ? -4.357 -11.700 -8.130 1.00 94.88 103 MET A C 1
ATOM 794 O O . MET A 1 103 ? -4.554 -12.900 -8.298 1.00 94.88 103 MET A O 1
ATOM 798 N N . VAL A 1 104 ? -4.579 -10.790 -9.082 1.00 95.19 104 VAL A N 1
ATOM 799 C CA . VAL A 1 104 ? -5.162 -11.130 -10.388 1.00 95.19 104 VAL A CA 1
ATOM 800 C C . VAL A 1 104 ? -4.110 -11.655 -11.370 1.00 95.19 104 VAL A C 1
ATOM 802 O O . VAL A 1 104 ? -4.372 -12.613 -12.097 1.00 95.19 104 VAL A O 1
ATOM 805 N N . TRP A 1 105 ? -2.930 -11.032 -11.413 1.00 93.31 105 TRP A N 1
ATOM 806 C CA . TRP A 1 105 ? -1.952 -11.228 -12.491 1.00 93.31 105 TRP A CA 1
ATOM 807 C C . TRP A 1 105 ? -0.620 -11.823 -12.053 1.00 93.31 105 TRP A C 1
ATOM 809 O O . TRP A 1 105 ? 0.111 -12.321 -12.912 1.00 93.31 105 TRP A O 1
ATOM 819 N N . GLY A 1 106 ? -0.310 -11.777 -10.757 1.00 90.25 106 GLY A N 1
ATOM 820 C CA . GLY A 1 106 ? 0.911 -12.366 -10.222 1.00 90.25 106 GLY A CA 1
ATOM 821 C C . GLY A 1 106 ? 0.929 -13.884 -10.388 1.00 90.25 106 GLY A C 1
ATOM 822 O O . GLY A 1 106 ? -0.101 -14.522 -10.634 1.00 90.25 106 GLY A O 1
ATOM 823 N N . ASP A 1 107 ? 2.100 -14.489 -10.261 1.00 89.69 107 ASP A N 1
ATOM 824 C CA . ASP A 1 107 ? 2.196 -15.927 -10.018 1.00 89.69 107 ASP A CA 1
ATOM 825 C C . ASP A 1 107 ? 2.081 -16.254 -8.515 1.00 89.69 107 ASP A C 1
ATOM 827 O O . ASP A 1 107 ? 1.927 -15.364 -7.673 1.00 89.69 107 ASP A O 1
ATOM 831 N N . ASP A 1 108 ? 2.071 -17.547 -8.179 1.00 94.62 108 ASP A N 1
ATOM 832 C CA . ASP A 1 108 ? 1.934 -17.995 -6.789 1.00 94.62 108 ASP A CA 1
ATOM 833 C C . ASP A 1 108 ? 3.109 -17.523 -5.925 1.00 94.62 108 ASP A C 1
ATOM 835 O O . ASP A 1 108 ? 2.891 -17.038 -4.818 1.00 94.62 108 ASP A O 1
ATOM 839 N N . ALA A 1 109 ? 4.336 -17.562 -6.455 1.00 93.69 109 ALA A N 1
ATOM 840 C CA . ALA A 1 109 ? 5.528 -17.143 -5.724 1.00 93.69 109 ALA A CA 1
ATOM 841 C C . ALA A 1 109 ? 5.503 -15.637 -5.416 1.00 93.69 109 ALA A C 1
ATOM 843 O O . ALA A 1 109 ? 5.823 -15.219 -4.302 1.00 93.69 109 ALA A O 1
ATOM 844 N N . GLN A 1 110 ? 5.067 -14.817 -6.374 1.00 93.38 110 GLN A N 1
ATOM 845 C CA . GLN A 1 110 ? 4.874 -13.383 -6.189 1.00 93.38 110 GLN A CA 1
ATOM 846 C C . GLN A 1 110 ? 3.805 -13.093 -5.139 1.00 93.38 110 GLN A C 1
ATOM 848 O O . GLN A 1 110 ? 4.031 -12.269 -4.254 1.00 93.38 110 GLN A O 1
ATOM 853 N N . ARG A 1 111 ? 2.652 -13.772 -5.203 1.00 95.44 111 ARG A N 1
ATOM 854 C CA . ARG A 1 111 ? 1.575 -13.592 -4.220 1.00 95.44 111 ARG A CA 1
ATOM 855 C C . ARG A 1 111 ? 2.023 -13.963 -2.810 1.00 95.44 111 ARG A C 1
ATOM 857 O O . ARG A 1 111 ? 1.841 -13.163 -1.895 1.00 95.44 111 ARG A O 1
ATOM 864 N N . GLU A 1 112 ? 2.616 -15.143 -2.650 1.00 96.19 112 GLU A N 1
ATOM 865 C CA . GLU A 1 112 ? 3.077 -15.655 -1.355 1.00 96.19 112 GLU A CA 1
ATOM 866 C C . GLU A 1 112 ? 4.152 -14.757 -0.733 1.00 96.19 112 GLU A C 1
ATOM 868 O O . GLU A 1 112 ? 4.141 -14.528 0.475 1.00 96.19 112 GLU A O 1
ATOM 873 N N . ARG A 1 113 ? 5.055 -14.203 -1.554 1.00 96.12 113 ARG A N 1
ATOM 874 C CA . ARG A 1 113 ? 6.144 -13.336 -1.091 1.00 96.12 113 ARG A CA 1
ATOM 875 C C . ARG A 1 113 ? 5.693 -11.908 -0.784 1.00 96.12 113 ARG A C 1
ATOM 877 O O . ARG A 1 113 ? 6.116 -11.352 0.223 1.00 96.12 113 ARG A O 1
ATOM 884 N N . LEU A 1 114 ? 4.909 -11.294 -1.672 1.00 96.88 114 LEU A N 1
ATOM 885 C CA . LEU A 1 114 ? 4.683 -9.842 -1.673 1.00 96.88 114 LEU A CA 1
ATOM 886 C C . LEU A 1 114 ? 3.404 -9.409 -0.958 1.00 96.88 114 LEU A C 1
ATOM 888 O O . LEU A 1 114 ? 3.375 -8.332 -0.370 1.00 96.88 114 LEU A O 1
ATOM 892 N N . LEU A 1 115 ? 2.327 -10.200 -0.999 1.00 97.56 115 LEU A N 1
ATOM 893 C CA . LEU A 1 115 ? 1.066 -9.784 -0.370 1.00 97.56 115 LEU A CA 1
ATOM 894 C C . LEU A 1 115 ? 1.207 -9.588 1.150 1.00 97.56 115 LEU A C 1
ATOM 896 O O . LEU A 1 115 ? 0.721 -8.569 1.648 1.00 97.56 115 LEU A O 1
ATOM 900 N N . PRO A 1 116 ? 1.909 -10.468 1.895 1.00 97.44 116 PRO A N 1
ATOM 901 C CA . PRO A 1 116 ? 2.113 -10.255 3.324 1.00 97.44 116 PRO A CA 1
ATOM 902 C C . PRO A 1 116 ? 2.945 -9.002 3.633 1.00 9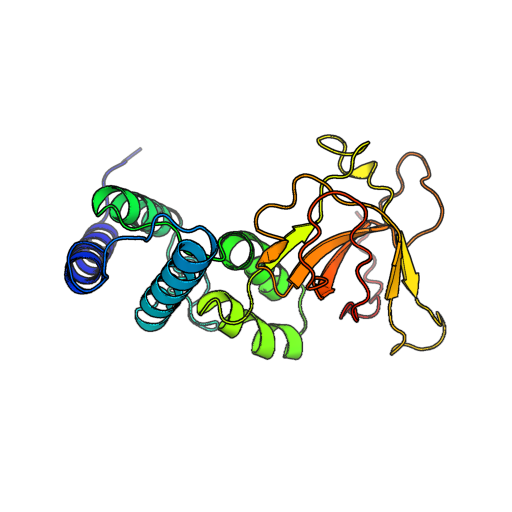7.44 116 PRO A C 1
ATOM 904 O O . PRO A 1 116 ? 2.613 -8.280 4.571 1.00 97.44 116 PRO A O 1
ATOM 907 N N . THR A 1 117 ? 3.985 -8.711 2.836 1.00 97.62 117 THR A N 1
ATOM 908 C CA . THR A 1 117 ? 4.877 -7.557 3.069 1.00 97.62 117 THR A CA 1
ATOM 909 C C . THR A 1 117 ? 4.209 -6.224 2.750 1.00 97.62 117 THR A C 1
ATOM 911 O O . THR A 1 117 ? 4.515 -5.222 3.398 1.00 97.62 117 THR A O 1
ATOM 914 N N . ILE A 1 118 ? 3.259 -6.219 1.808 1.00 98.00 118 ILE A N 1
ATOM 915 C CA . ILE A 1 118 ? 2.377 -5.077 1.549 1.00 98.00 118 ILE A CA 1
ATOM 916 C C . ILE A 1 118 ? 1.480 -4.826 2.756 1.00 98.00 118 ILE A C 1
ATOM 918 O O . ILE A 1 118 ? 1.397 -3.694 3.221 1.00 98.00 118 ILE A O 1
ATOM 922 N N . LEU A 1 119 ? 0.812 -5.859 3.288 1.00 98.00 119 LEU A N 1
ATOM 923 C CA . LEU A 1 119 ? -0.086 -5.684 4.432 1.00 98.00 119 LEU A CA 1
ATOM 924 C C . LEU A 1 119 ? 0.663 -5.128 5.645 1.00 98.00 119 LEU A C 1
ATOM 926 O O . LEU A 1 119 ? 0.181 -4.171 6.248 1.00 98.00 119 LEU A O 1
ATOM 930 N N . SER A 1 120 ? 1.852 -5.652 5.953 1.00 97.06 120 SER A N 1
ATOM 931 C CA . SER A 1 120 ? 2.674 -5.191 7.079 1.00 97.06 120 SER A CA 1
ATOM 932 C C . SER A 1 120 ? 3.440 -3.885 6.825 1.00 97.06 120 SER A C 1
ATOM 934 O O . SER A 1 120 ? 4.006 -3.340 7.766 1.00 97.06 120 SER A O 1
ATOM 936 N N . ALA A 1 121 ? 3.483 -3.365 5.593 1.00 97.44 121 ALA A N 1
ATOM 937 C CA . ALA A 1 121 ? 4.403 -2.294 5.186 1.00 97.44 121 ALA A CA 1
ATOM 938 C C . ALA A 1 121 ? 5.892 -2.604 5.455 1.00 97.44 121 ALA A C 1
ATOM 940 O O . ALA A 1 121 ? 6.707 -1.693 5.651 1.00 97.44 121 ALA A O 1
ATOM 941 N N . ASP A 1 122 ? 6.291 -3.878 5.448 1.00 96.88 122 ASP A N 1
ATOM 942 C CA . ASP A 1 122 ? 7.711 -4.243 5.490 1.00 96.88 122 ASP A CA 1
ATOM 943 C C . ASP A 1 122 ? 8.412 -3.892 4.175 1.00 96.88 122 ASP A C 1
ATOM 945 O O . ASP A 1 122 ? 9.548 -3.417 4.193 1.00 96.88 122 ASP A O 1
ATOM 949 N N . GLU A 1 123 ? 7.699 -4.024 3.054 1.00 95.94 123 GLU A N 1
ATOM 950 C CA . GLU A 1 123 ? 8.141 -3.579 1.735 1.00 95.94 123 GLU A CA 1
ATOM 951 C C . GLU A 1 123 ? 7.060 -2.710 1.092 1.00 95.94 123 GLU A C 1
ATOM 953 O O . GLU A 1 123 ? 6.037 -3.212 0.633 1.00 95.94 123 GLU A O 1
ATOM 958 N N . THR A 1 124 ? 7.293 -1.400 1.055 1.00 95.88 124 THR A N 1
ATOM 959 C CA . THR A 1 124 ? 6.312 -0.424 0.569 1.00 95.88 124 THR A CA 1
ATOM 960 C C . THR A 1 124 ? 6.460 -0.126 -0.919 1.00 95.88 124 THR A C 1
ATOM 962 O O . THR A 1 124 ? 7.527 -0.328 -1.515 1.00 95.88 124 THR A O 1
ATOM 965 N N . TRP A 1 125 ? 5.384 0.378 -1.524 1.00 96.75 125 TRP A N 1
ATOM 966 C CA . TRP A 1 125 ? 5.278 0.585 -2.961 1.00 96.75 125 TRP A CA 1
ATOM 967 C C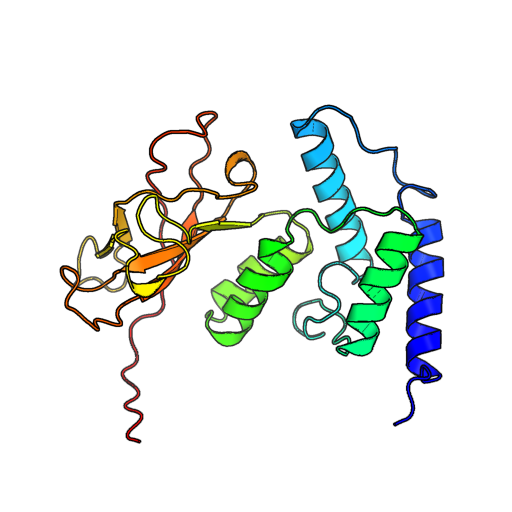 . TRP A 1 125 ? 5.058 2.051 -3.327 1.00 96.75 125 TRP A C 1
ATOM 969 O O . TRP A 1 125 ? 4.313 2.784 -2.680 1.00 96.75 125 TRP A O 1
ATOM 979 N N . CYS A 1 126 ? 5.654 2.464 -4.442 1.00 95.69 126 CYS A N 1
ATOM 980 C CA . CYS A 1 126 ? 5.334 3.715 -5.118 1.00 95.69 126 CYS A CA 1
ATOM 981 C C . CYS A 1 126 ? 4.780 3.465 -6.531 1.00 95.69 126 CYS A C 1
ATOM 983 O O . CYS A 1 126 ? 4.835 2.353 -7.062 1.00 95.69 126 CYS A O 1
ATOM 985 N N . GLN A 1 127 ? 4.217 4.507 -7.149 1.00 94.19 127 GLN A N 1
ATOM 986 C CA . GLN A 1 127 ? 3.606 4.439 -8.479 1.00 94.19 127 GLN A CA 1
ATOM 987 C C . GLN A 1 127 ? 4.488 5.138 -9.519 1.00 94.19 127 GLN A C 1
ATOM 989 O O . GLN A 1 127 ? 4.585 6.361 -9.547 1.00 94.19 127 GLN A O 1
ATOM 994 N N . GLY A 1 128 ? 5.074 4.370 -10.435 1.00 93.94 128 GLY A N 1
ATOM 995 C CA . GLY A 1 128 ? 5.896 4.877 -11.534 1.00 93.94 128 GLY A CA 1
ATOM 996 C C . GLY A 1 128 ? 5.114 4.976 -12.836 1.00 93.94 128 GLY A C 1
ATOM 997 O O . GLY A 1 128 ? 5.401 4.241 -13.781 1.00 93.94 128 GLY A O 1
ATOM 998 N N . PHE A 1 129 ? 4.096 5.835 -12.880 1.00 92.62 129 PHE A N 1
ATOM 999 C CA . PHE A 1 129 ? 3.181 5.938 -14.024 1.00 92.62 129 PHE A CA 1
ATOM 1000 C C . PHE A 1 129 ? 3.507 7.152 -14.890 1.00 92.62 129 PHE A C 1
ATOM 1002 O O . PHE A 1 129 ? 4.022 6.986 -15.999 1.00 92.62 129 PHE A O 1
ATOM 1009 N N . SER A 1 130 ? 3.261 8.346 -14.350 1.00 92.62 130 SER A N 1
ATOM 1010 C CA . SER A 1 130 ? 3.413 9.622 -15.046 1.00 92.62 130 SER A CA 1
ATOM 1011 C C . SER A 1 130 ? 4.854 9.897 -15.472 1.00 92.62 130 SER A C 1
ATOM 1013 O O . SER A 1 130 ? 5.812 9.619 -14.748 1.00 92.62 130 SER A O 1
ATOM 1015 N N . GLU A 1 131 ? 4.993 10.510 -16.638 1.00 95.00 131 GLU A N 1
ATOM 1016 C CA . GLU A 1 131 ? 6.246 10.985 -17.223 1.00 95.00 131 GLU A CA 1
ATOM 1017 C C . GLU A 1 131 ? 6.137 12.490 -17.505 1.00 95.00 131 GLU A C 1
ATOM 1019 O O . GLU A 1 131 ? 5.018 13.009 -17.550 1.00 95.00 131 GLU A O 1
ATOM 1024 N N . PRO A 1 132 ? 7.254 13.218 -17.702 1.00 93.94 132 PRO A N 1
ATOM 1025 C CA . PRO A 1 132 ? 7.209 14.654 -17.994 1.00 93.94 132 PRO A CA 1
ATOM 1026 C C . PRO A 1 132 ? 6.250 15.017 -19.134 1.00 93.94 132 PRO A C 1
ATOM 1028 O O . PRO A 1 132 ? 5.531 16.008 -19.035 1.00 93.94 132 PRO A O 1
ATOM 1031 N N . ASP A 1 133 ? 6.203 14.163 -20.160 1.00 91.56 133 ASP A N 1
ATOM 1032 C CA . ASP A 1 133 ? 5.406 14.356 -21.372 1.00 91.56 133 ASP A CA 1
ATOM 1033 C C . ASP A 1 133 ? 4.194 13.403 -21.463 1.00 91.56 133 ASP A C 1
ATOM 1035 O O . ASP A 1 133 ? 3.506 13.378 -22.482 1.00 91.56 133 ASP A O 1
ATOM 1039 N N . ALA A 1 134 ? 3.907 12.614 -20.414 1.00 89.31 134 ALA A N 1
ATOM 1040 C CA . ALA A 1 134 ? 2.782 11.672 -20.385 1.00 89.31 134 ALA A CA 1
ATOM 1041 C C . ALA A 1 134 ? 2.093 11.652 -19.009 1.00 89.31 134 ALA A C 1
ATOM 1043 O O . ALA A 1 134 ? 2.590 11.063 -18.049 1.00 89.31 134 ALA A O 1
ATOM 1044 N N . GLY A 1 135 ? 0.927 12.300 -18.926 1.00 87.50 135 GLY A N 1
ATOM 1045 C CA . GLY A 1 135 ? 0.048 12.302 -17.751 1.00 87.50 135 GLY A CA 1
ATOM 1046 C C . GLY A 1 135 ? -1.296 11.650 -18.070 1.00 87.50 135 GLY A C 1
ATOM 1047 O O . GLY A 1 135 ? -1.417 10.429 -18.067 1.00 87.50 135 GLY A O 1
ATOM 1048 N N . SER A 1 136 ? -2.306 12.469 -18.389 1.00 89.31 136 SER A N 1
ATOM 1049 C CA . SER A 1 136 ? -3.645 11.979 -18.756 1.00 89.31 136 SER A CA 1
ATOM 1050 C C . SER A 1 136 ? -3.645 11.104 -20.014 1.00 89.31 136 SER A C 1
ATOM 1052 O O . SER A 1 136 ? -4.449 10.179 -20.108 1.00 89.31 136 SER A O 1
ATOM 1054 N N . ASP A 1 137 ? -2.751 11.377 -20.973 1.00 87.94 137 ASP A N 1
ATOM 1055 C CA . ASP A 1 137 ? -2.507 10.482 -22.109 1.00 87.94 137 ASP A CA 1
ATOM 1056 C C . ASP A 1 137 ? -1.533 9.371 -21.704 1.00 87.94 137 ASP A C 1
ATOM 1058 O O . ASP A 1 137 ? -0.332 9.402 -21.977 1.00 87.94 137 ASP A O 1
ATOM 1062 N N . PHE A 1 138 ? -2.074 8.382 -21.003 1.00 80.06 138 PHE A N 1
ATOM 1063 C CA . PHE A 1 138 ? -1.302 7.268 -20.469 1.00 80.06 138 PHE A CA 1
ATOM 1064 C C . PHE A 1 138 ? -0.676 6.385 -21.560 1.00 80.06 138 PHE A C 1
ATOM 1066 O O . PHE A 1 138 ? 0.327 5.719 -21.322 1.00 80.06 138 PHE A O 1
ATOM 1073 N N . ALA A 1 139 ? -1.221 6.389 -22.780 1.00 85.00 139 ALA A N 1
ATOM 1074 C CA . ALA A 1 139 ? -0.642 5.641 -23.895 1.00 85.00 139 ALA A CA 1
ATOM 1075 C C . ALA A 1 139 ? 0.670 6.273 -24.403 1.00 85.00 139 ALA A C 1
ATOM 1077 O O . ALA A 1 139 ? 1.460 5.606 -25.076 1.00 85.00 139 ALA A O 1
ATOM 1078 N N . ALA A 1 140 ? 0.949 7.536 -24.061 1.00 87.50 140 ALA A N 1
ATOM 1079 C CA . ALA A 1 140 ? 2.142 8.250 -24.505 1.00 87.50 140 ALA A CA 1
ATOM 1080 C C . ALA A 1 140 ? 3.439 7.872 -23.753 1.00 87.50 140 ALA A C 1
ATOM 1082 O O . ALA A 1 140 ? 4.514 8.230 -24.232 1.00 87.50 140 ALA A O 1
ATOM 1083 N N . VAL A 1 141 ? 3.378 7.086 -22.668 1.00 90.50 141 VAL A N 1
ATOM 1084 C CA . VAL A 1 141 ? 4.517 6.703 -21.789 1.00 90.50 141 VAL A CA 1
ATOM 1085 C C . VAL A 1 141 ? 5.766 6.197 -22.520 1.00 90.50 141 VAL A C 1
ATOM 1087 O O . VAL A 1 141 ? 5.770 5.102 -23.059 1.00 90.50 141 VAL A O 1
ATOM 1090 N N . ALA A 1 142 ? 6.855 6.958 -22.546 1.00 91.19 142 ALA A N 1
ATOM 1091 C CA . ALA A 1 142 ? 8.093 6.661 -23.260 1.00 91.19 142 ALA A CA 1
ATOM 1092 C C . ALA A 1 142 ? 9.098 5.778 -22.512 1.00 91.19 142 ALA A C 1
ATOM 1094 O O . ALA A 1 142 ? 10.009 5.266 -23.170 1.00 91.19 142 ALA A O 1
ATOM 1095 N N . THR A 1 143 ? 8.942 5.544 -21.203 1.00 92.31 143 THR A N 1
ATOM 1096 C CA . THR A 1 143 ? 9.774 4.568 -20.484 1.00 92.31 143 THR A CA 1
ATOM 1097 C C . THR A 1 143 ? 9.717 3.218 -21.193 1.00 92.31 143 THR A C 1
ATOM 1099 O O . THR A 1 143 ? 8.639 2.685 -21.451 1.00 92.31 143 THR A O 1
ATOM 1102 N N . ARG A 1 144 ? 10.884 2.651 -21.500 1.00 91.19 144 ARG A N 1
ATOM 1103 C CA . ARG A 1 144 ? 11.039 1.383 -22.218 1.00 91.19 144 ARG A CA 1
ATOM 1104 C C . ARG A 1 144 ? 11.630 0.324 -21.299 1.00 91.19 144 ARG A C 1
ATOM 1106 O O . ARG A 1 144 ? 12.518 0.636 -20.514 1.00 91.19 144 ARG A O 1
ATOM 1113 N N . ALA A 1 145 ? 11.172 -0.911 -21.449 1.00 90.19 145 ALA A N 1
ATOM 1114 C CA . ALA A 1 145 ? 11.765 -2.101 -20.861 1.00 90.19 145 ALA A CA 1
ATOM 1115 C C . ALA A 1 145 ? 12.123 -3.080 -21.989 1.00 90.19 145 ALA A C 1
ATOM 1117 O O . ALA A 1 145 ? 11.287 -3.374 -22.845 1.00 90.19 145 ALA A O 1
ATOM 1118 N N . VAL A 1 146 ? 13.363 -3.563 -22.019 1.00 89.44 146 VAL A N 1
ATOM 1119 C CA . VAL A 1 146 ? 13.856 -4.536 -23.011 1.00 89.44 146 VAL A CA 1
ATOM 1120 C C . VAL A 1 146 ? 14.536 -5.679 -22.274 1.00 89.44 146 VAL A C 1
ATOM 1122 O O . VAL A 1 146 ? 15.307 -5.398 -21.368 1.00 89.44 146 VAL A O 1
ATOM 1125 N N . LEU A 1 147 ? 14.282 -6.932 -22.649 1.00 87.19 147 LEU A N 1
ATOM 1126 C CA . LEU A 1 147 ? 15.065 -8.062 -22.135 1.00 87.19 147 LEU A CA 1
ATOM 1127 C C . LEU A 1 147 ? 16.538 -7.890 -22.528 1.00 87.19 147 LEU A C 1
ATOM 1129 O O . LEU A 1 147 ? 16.818 -7.551 -23.681 1.00 87.19 147 LEU A O 1
ATOM 1133 N N . GLU A 1 148 ? 17.462 -8.103 -21.592 1.00 88.62 148 GLU A N 1
ATOM 1134 C CA . GLU A 1 148 ? 18.901 -8.068 -21.890 1.00 88.62 148 GLU A CA 1
ATOM 1135 C C . GLU A 1 148 ? 19.288 -9.149 -22.912 1.00 88.62 148 GLU A C 1
ATOM 1137 O O . GLU A 1 148 ? 20.063 -8.880 -23.831 1.00 88.62 148 GLU A O 1
ATOM 1142 N N . ASP A 1 149 ? 18.680 -10.331 -22.798 1.00 89.31 149 ASP A N 1
ATOM 1143 C CA . ASP A 1 149 ? 18.741 -11.439 -23.745 1.00 89.31 149 ASP A CA 1
ATOM 1144 C C . ASP A 1 149 ? 17.308 -11.936 -24.043 1.00 89.31 149 ASP A C 1
ATOM 1146 O O . ASP A 1 149 ? 16.661 -12.534 -23.183 1.00 89.31 149 ASP A O 1
ATOM 1150 N N . PRO A 1 150 ? 16.763 -11.685 -25.248 1.00 86.88 150 PRO A N 1
ATOM 1151 C CA . PRO A 1 150 ? 15.399 -12.079 -25.596 1.00 86.88 150 PRO A CA 1
ATOM 1152 C C . PRO A 1 150 ? 15.210 -13.595 -25.769 1.00 86.88 150 PRO A C 1
ATOM 1154 O O . PRO A 1 150 ? 14.062 -14.044 -25.814 1.00 86.88 150 PRO A O 1
ATOM 1157 N N . ASP A 1 151 ? 16.296 -14.365 -25.890 1.00 90.06 151 ASP A N 1
ATOM 1158 C CA . ASP A 1 151 ? 16.256 -15.819 -26.057 1.00 90.06 151 ASP A CA 1
ATOM 1159 C C . ASP A 1 151 ? 16.361 -16.562 -24.708 1.00 90.06 151 ASP A C 1
ATOM 1161 O O . ASP A 1 151 ? 16.043 -17.755 -24.634 1.00 90.06 151 ASP A O 1
ATOM 1165 N N . ASP A 1 152 ? 16.745 -15.866 -23.631 1.00 89.56 152 ASP A N 1
ATOM 1166 C CA . ASP A 1 152 ? 16.809 -16.402 -22.271 1.00 89.56 152 ASP A CA 1
ATOM 1167 C C . ASP A 1 152 ? 15.543 -16.030 -21.465 1.00 89.56 152 ASP A C 1
ATOM 1169 O O . ASP A 1 152 ? 15.329 -14.863 -21.127 1.00 89.56 152 ASP A O 1
ATOM 1173 N N . PRO A 1 153 ? 14.693 -17.005 -21.084 1.00 79.56 153 PRO A N 1
ATOM 1174 C CA . PRO A 1 153 ? 13.478 -16.745 -20.308 1.00 79.56 153 PRO A CA 1
ATOM 1175 C C . PRO A 1 153 ? 13.743 -16.277 -18.868 1.00 79.56 153 PRO A C 1
ATOM 1177 O O . PRO A 1 153 ? 12.789 -15.949 -18.162 1.00 79.56 153 PRO A O 1
ATOM 1180 N N . THR A 1 154 ? 15.000 -16.293 -18.421 1.00 85.88 154 THR A N 1
ATOM 1181 C CA . THR A 1 154 ? 15.449 -15.795 -17.116 1.00 85.88 154 THR A CA 1
ATOM 1182 C C . THR A 1 154 ? 16.158 -14.445 -17.204 1.00 85.88 154 THR A C 1
ATOM 1184 O O . THR A 1 154 ? 16.594 -13.931 -16.178 1.00 85.88 154 THR A O 1
ATOM 1187 N N . SER A 1 155 ? 16.259 -13.867 -18.407 1.00 85.69 155 SER A N 1
ATOM 1188 C CA . SER A 1 155 ? 16.894 -12.571 -18.612 1.00 85.69 155 SER A CA 1
ATOM 1189 C C . SER A 1 155 ? 16.165 -11.447 -17.878 1.00 85.69 155 SER A C 1
ATOM 1191 O O . SER A 1 155 ? 14.932 -11.376 -17.861 1.00 85.69 155 SER A O 1
ATOM 1193 N N . ASP A 1 156 ? 16.952 -10.537 -17.310 1.00 87.75 156 ASP A N 1
ATOM 1194 C CA . ASP A 1 156 ? 16.455 -9.321 -16.693 1.00 87.75 156 ASP A CA 1
ATOM 1195 C C . ASP A 1 156 ? 15.962 -8.304 -17.733 1.00 87.75 156 ASP A C 1
ATOM 1197 O O . ASP A 1 156 ? 16.343 -8.291 -18.908 1.00 87.75 156 ASP A O 1
ATOM 1201 N N . TRP A 1 157 ? 15.103 -7.397 -17.272 1.00 85.56 157 TRP A N 1
ATOM 1202 C CA . TRP A 1 157 ? 14.650 -6.259 -18.061 1.00 85.56 157 TRP A CA 1
ATOM 1203 C C . TRP A 1 157 ? 15.552 -5.047 -17.838 1.00 85.56 157 TRP A C 1
ATOM 1205 O O . TRP A 1 157 ? 15.632 -4.505 -16.736 1.00 85.56 157 TRP A O 1
ATOM 1215 N N . LEU A 1 158 ? 16.132 -4.528 -18.916 1.00 90.75 158 LEU A N 1
ATOM 1216 C CA . LEU A 1 158 ? 16.752 -3.214 -18.949 1.00 90.75 158 LEU A CA 1
ATOM 1217 C C . LEU A 1 158 ? 15.680 -2.132 -19.117 1.00 90.75 158 LEU A C 1
ATOM 1219 O O . LEU A 1 158 ? 15.065 -1.995 -20.180 1.00 90.75 158 LEU A O 1
ATOM 1223 N N . VAL A 1 159 ? 15.484 -1.333 -18.069 1.00 90.06 159 VAL A N 1
ATOM 1224 C CA . VAL A 1 159 ? 14.532 -0.219 -18.051 1.00 90.06 159 VAL A CA 1
ATOM 1225 C C . VAL A 1 159 ? 15.247 1.105 -18.320 1.00 90.06 159 VAL A C 1
ATOM 1227 O O . VAL A 1 159 ? 16.241 1.438 -17.682 1.00 90.06 159 VAL A O 1
ATOM 1230 N N . THR A 1 160 ? 14.734 1.908 -19.253 1.00 92.38 160 THR A N 1
ATOM 1231 C CA . THR A 1 160 ? 15.242 3.259 -19.545 1.00 92.38 160 THR A CA 1
ATOM 1232 C C . THR A 1 160 ? 14.086 4.239 -19.690 1.00 92.38 160 THR A C 1
ATOM 1234 O O . THR A 1 160 ? 13.185 4.037 -20.503 1.00 92.38 160 THR A O 1
ATOM 1237 N N . GLY A 1 161 ? 14.113 5.324 -18.920 1.00 92.06 161 GLY A N 1
ATOM 1238 C CA . GLY A 1 161 ? 13.124 6.395 -18.994 1.00 92.06 161 GLY A CA 1
ATOM 1239 C C . GLY A 1 161 ? 13.146 7.278 -17.755 1.00 92.06 161 GLY A C 1
ATOM 1240 O O . GLY A 1 161 ? 14.083 7.223 -16.961 1.00 92.06 161 GLY A O 1
ATOM 1241 N N . GLN A 1 162 ? 12.099 8.081 -17.584 1.00 92.81 162 GLN A N 1
ATOM 1242 C CA . GLN A 1 162 ? 11.943 8.957 -16.428 1.00 92.81 162 GLN A CA 1
ATOM 1243 C C . GLN A 1 162 ? 10.484 8.982 -15.982 1.00 92.81 162 GLN A C 1
ATOM 1245 O O . GLN A 1 162 ? 9.589 9.188 -16.796 1.00 92.81 162 GLN A O 1
ATOM 1250 N N . LYS A 1 163 ? 10.265 8.837 -14.674 1.00 94.06 163 LYS A N 1
ATOM 1251 C CA . LYS A 1 163 ? 8.964 9.038 -14.029 1.00 94.06 163 LYS A CA 1
ATOM 1252 C C . LYS A 1 163 ? 8.964 10.326 -13.211 1.00 94.06 163 LYS A C 1
ATOM 1254 O O . LYS A 1 163 ? 10.018 10.787 -12.773 1.00 94.06 163 LYS A O 1
ATOM 1259 N N . VAL A 1 164 ? 7.786 10.912 -13.035 1.00 94.25 164 VAL A N 1
ATOM 1260 C CA . VAL A 1 164 ? 7.555 12.125 -12.239 1.00 94.25 164 VAL A CA 1
ATOM 1261 C C . VAL A 1 164 ? 6.300 11.961 -11.391 1.00 94.25 164 VAL A C 1
ATOM 1263 O O . VAL A 1 164 ? 5.452 11.125 -11.689 1.00 94.25 164 VAL A O 1
ATOM 1266 N N . TRP A 1 165 ? 6.180 12.779 -10.341 1.00 93.69 165 TRP A N 1
ATOM 1267 C CA . TRP A 1 165 ? 5.060 12.730 -9.389 1.00 93.69 165 TRP A CA 1
ATOM 1268 C C . TRP A 1 165 ? 4.941 11.394 -8.637 1.00 93.69 165 TRP A C 1
ATOM 1270 O O . TRP A 1 165 ? 3.862 11.015 -8.193 1.00 93.69 165 TRP A O 1
ATOM 1280 N N . THR A 1 166 ? 6.062 10.688 -8.469 1.00 93.75 166 THR A N 1
ATOM 1281 C CA . THR A 1 166 ? 6.128 9.408 -7.758 1.00 93.75 166 THR A CA 1
ATOM 1282 C C . THR A 1 166 ? 6.145 9.636 -6.246 1.00 93.75 166 THR A C 1
ATOM 1284 O O . THR A 1 166 ? 7.202 9.672 -5.618 1.00 93.75 166 THR A O 1
ATOM 1287 N N . SER A 1 167 ? 4.971 9.838 -5.652 1.00 90.12 167 SER A N 1
ATOM 1288 C CA . SER A 1 167 ? 4.830 10.026 -4.204 1.00 90.12 167 SER A CA 1
ATOM 1289 C C . SER A 1 167 ? 5.414 8.845 -3.420 1.00 90.12 167 SER A C 1
ATOM 1291 O O . SER A 1 167 ? 5.175 7.688 -3.765 1.00 90.12 167 SER A O 1
ATOM 1293 N N . GLY A 1 168 ? 6.184 9.148 -2.371 1.00 89.94 168 GLY A N 1
ATOM 1294 C CA . GLY A 1 168 ? 6.793 8.147 -1.490 1.00 89.94 168 GLY A CA 1
ATOM 1295 C C . GLY A 1 168 ? 7.949 7.355 -2.110 1.00 89.94 168 GLY A C 1
ATOM 1296 O O . GLY A 1 168 ? 8.384 6.372 -1.517 1.00 89.94 168 GLY A O 1
ATOM 1297 N N . ALA A 1 169 ? 8.465 7.751 -3.282 1.00 92.88 169 ALA A N 1
ATOM 1298 C CA . ALA A 1 169 ? 9.548 7.034 -3.964 1.00 92.88 169 ALA A CA 1
ATOM 1299 C C . ALA A 1 169 ? 10.786 6.819 -3.085 1.00 92.88 169 ALA A C 1
ATOM 1301 O O . ALA A 1 169 ? 11.398 5.759 -3.152 1.00 92.88 169 ALA A O 1
ATOM 1302 N N . GLN A 1 170 ? 11.141 7.813 -2.266 1.00 92.75 170 GLN A N 1
ATOM 1303 C CA . GLN A 1 170 ? 12.301 7.773 -1.376 1.00 92.75 170 GLN A CA 1
ATOM 1304 C C . GLN A 1 170 ? 12.183 6.712 -0.273 1.00 92.75 170 GLN A C 1
ATOM 1306 O O . GLN A 1 170 ? 13.196 6.275 0.266 1.00 92.75 170 GLN A O 1
ATOM 1311 N N . TYR A 1 171 ? 10.956 6.287 0.030 1.00 94.12 171 TYR A N 1
ATOM 1312 C CA . TYR A 1 171 ? 10.643 5.319 1.073 1.00 94.12 171 TYR A CA 1
ATOM 1313 C C . TYR A 1 171 ? 10.275 3.936 0.537 1.00 94.12 171 TYR A C 1
ATOM 1315 O O . TYR A 1 171 ? 10.225 2.970 1.298 1.00 94.12 171 TYR A O 1
ATOM 1323 N N . ALA A 1 172 ? 9.974 3.842 -0.756 1.00 93.94 172 ALA A N 1
ATOM 1324 C CA . ALA A 1 172 ? 9.484 2.625 -1.371 1.00 93.94 172 ALA A CA 1
ATOM 1325 C C . ALA A 1 172 ? 10.604 1.604 -1.580 1.00 93.94 172 ALA A C 1
ATOM 1327 O O . ALA A 1 172 ? 11.716 1.939 -1.985 1.00 93.94 172 ALA A O 1
ATOM 1328 N N . LYS A 1 173 ? 10.275 0.328 -1.371 1.00 95.75 173 LYS A N 1
ATOM 1329 C CA . LYS A 1 173 ? 11.100 -0.805 -1.803 1.00 95.75 173 LYS A CA 1
ATOM 1330 C C . LYS A 1 173 ? 10.830 -1.156 -3.264 1.00 95.75 173 LYS A C 1
ATOM 1332 O O . LYS A 1 173 ? 11.749 -1.544 -3.988 1.00 95.75 173 LYS A O 1
ATOM 1337 N N . TRP A 1 174 ? 9.579 -1.004 -3.687 1.00 95.62 174 TRP A N 1
ATOM 1338 C CA . TRP A 1 174 ? 9.100 -1.384 -5.008 1.00 95.62 174 TRP A CA 1
ATOM 1339 C C . TRP A 1 174 ? 8.420 -0.218 -5.712 1.00 95.62 174 TRP A C 1
ATOM 1341 O O . TRP A 1 174 ? 7.794 0.641 -5.100 1.00 95.62 174 TRP A O 1
ATOM 1351 N N . CYS A 1 175 ? 8.506 -0.216 -7.032 1.00 94.50 175 CYS A N 1
ATOM 1352 C CA . CYS A 1 175 ? 7.777 0.690 -7.895 1.00 94.50 175 CYS A CA 1
ATOM 1353 C C . CYS A 1 175 ? 6.850 -0.131 -8.786 1.00 94.50 175 CYS A C 1
ATOM 1355 O O . CYS A 1 175 ? 7.315 -1.004 -9.522 1.00 94.50 175 CYS A O 1
ATOM 1357 N N . MET A 1 176 ? 5.548 0.163 -8.745 1.00 94.00 176 MET A N 1
ATOM 1358 C CA . MET A 1 176 ? 4.619 -0.291 -9.774 1.00 94.00 176 MET A CA 1
ATOM 1359 C C . MET A 1 176 ? 4.892 0.537 -11.027 1.00 94.00 176 MET A C 1
ATOM 1361 O O . MET A 1 176 ? 4.399 1.660 -11.178 1.00 94.00 176 MET A O 1
ATOM 1365 N N . LEU A 1 177 ? 5.754 0.006 -11.886 1.00 93.06 177 LEU A N 1
ATOM 1366 C CA . LEU A 1 177 ? 6.302 0.706 -13.031 1.00 93.06 177 LEU A CA 1
ATOM 1367 C C . LEU A 1 177 ? 5.522 0.355 -14.286 1.00 93.06 177 LEU A C 1
ATOM 1369 O O . LEU A 1 177 ? 5.314 -0.815 -14.593 1.00 93.06 177 LEU A O 1
ATOM 1373 N N . VAL A 1 178 ? 5.186 1.382 -15.056 1.00 91.25 178 VAL A N 1
ATOM 1374 C CA . VAL A 1 178 ? 4.619 1.223 -16.391 1.00 91.25 178 VAL A CA 1
ATOM 1375 C C . VAL A 1 178 ? 5.665 1.544 -17.450 1.00 91.25 178 VAL A C 1
ATOM 1377 O O . VAL A 1 178 ? 6.236 2.638 -17.454 1.00 91.25 178 VAL A O 1
ATOM 1380 N N . ALA A 1 179 ? 5.899 0.590 -18.352 1.00 91.00 179 ALA A N 1
ATOM 1381 C CA . ALA A 1 179 ? 6.889 0.698 -19.417 1.00 91.00 179 ALA A CA 1
ATOM 1382 C C . ALA A 1 179 ? 6.412 0.046 -20.723 1.00 91.00 179 ALA A C 1
ATOM 1384 O O . ALA A 1 179 ? 5.629 -0.908 -20.725 1.00 91.00 179 ALA A O 1
ATOM 1385 N N . ARG A 1 180 ? 6.931 0.536 -21.851 1.00 88.69 180 ARG A N 1
ATOM 1386 C CA . ARG A 1 180 ? 6.771 -0.084 -23.167 1.00 88.69 180 ARG A CA 1
ATOM 1387 C C . ARG A 1 180 ? 7.729 -1.257 -23.333 1.00 88.69 180 ARG A C 1
ATOM 1389 O O . ARG A 1 180 ? 8.937 -1.081 -23.193 1.00 88.69 180 ARG A O 1
ATOM 1396 N N . THR A 1 181 ? 7.196 -2.419 -23.702 1.00 83.44 181 THR A N 1
ATOM 1397 C CA . THR A 1 181 ? 7.990 -3.636 -23.987 1.00 83.44 181 THR A CA 1
ATOM 1398 C C . THR A 1 181 ? 8.143 -3.922 -25.490 1.00 83.44 181 THR A C 1
ATOM 1400 O O . THR A 1 181 ? 8.844 -4.855 -25.879 1.00 83.44 181 THR A O 1
ATOM 1403 N N . GLY A 1 182 ? 7.514 -3.102 -26.345 1.00 68.75 182 GLY A N 1
ATOM 1404 C CA . GLY A 1 182 ? 7.613 -3.141 -27.811 1.00 68.75 182 GLY A CA 1
ATOM 1405 C C . GLY A 1 182 ? 8.633 -2.156 -28.415 1.00 68.75 182 GLY A C 1
ATOM 1406 O O . GLY A 1 182 ? 9.422 -1.519 -27.712 1.00 68.75 182 GLY A O 1
ATOM 1407 N N . GLY A 1 183 ? 8.633 -2.041 -29.750 1.00 55.62 183 GLY A N 1
ATOM 1408 C CA . GLY A 1 183 ? 9.409 -1.038 -30.502 1.00 55.62 183 GLY A CA 1
ATOM 1409 C C . GLY A 1 183 ? 8.943 0.414 -30.260 1.00 55.62 183 GLY A C 1
ATOM 1410 O O . GLY A 1 183 ? 8.078 0.643 -29.415 1.00 55.62 183 GLY A O 1
ATOM 1411 N N . PRO A 1 184 ? 9.508 1.420 -30.966 1.00 49.56 184 PRO A N 1
ATOM 1412 C CA . PRO A 1 184 ? 9.135 2.826 -30.773 1.00 49.56 184 PRO A CA 1
ATOM 1413 C C . PRO A 1 184 ? 7.623 3.053 -30.957 1.00 49.56 184 PRO A C 1
ATOM 1415 O O . PRO A 1 184 ? 6.984 2.299 -31.695 1.00 49.56 184 PRO A O 1
ATOM 1418 N N . PRO A 1 185 ? 7.043 4.080 -30.302 1.00 47.31 185 PRO A N 1
ATOM 1419 C CA . PRO A 1 185 ? 5.602 4.301 -30.297 1.00 47.31 185 PRO A CA 1
ATOM 1420 C C . PRO A 1 185 ? 5.061 4.439 -31.722 1.00 47.31 185 PRO A C 1
ATOM 1422 O O . PRO A 1 185 ? 5.388 5.380 -32.443 1.00 47.31 185 PRO A O 1
ATOM 1425 N N . ALA A 1 186 ? 4.211 3.497 -32.119 1.00 49.12 186 ALA A N 1
ATOM 1426 C CA . ALA A 1 186 ? 3.306 3.667 -33.244 1.00 49.12 186 ALA A CA 1
ATOM 1427 C C . ALA A 1 186 ? 1.999 4.275 -32.721 1.00 49.12 186 ALA A C 1
ATOM 1429 O O . ALA A 1 186 ? 1.574 3.964 -31.605 1.00 49.12 186 ALA A O 1
ATOM 1430 N N . ALA A 1 187 ? 1.346 5.124 -33.516 1.00 42.06 187 ALA A N 1
ATOM 1431 C CA . ALA A 1 187 ? 0.010 5.615 -33.191 1.00 42.06 187 ALA A CA 1
ATOM 1432 C C . ALA A 1 187 ? -0.933 4.413 -32.970 1.00 42.06 187 ALA A C 1
ATOM 1434 O O . ALA A 1 187 ? -1.212 3.669 -33.909 1.00 42.06 187 ALA A O 1
ATOM 1435 N N . GLY A 1 188 ? -1.371 4.201 -31.723 1.00 47.22 188 GLY A N 1
ATOM 1436 C CA . GLY A 1 188 ? -2.238 3.082 -31.331 1.00 47.22 188 GLY A CA 1
ATOM 1437 C C . GLY A 1 188 ? -1.538 1.806 -30.831 1.00 47.22 188 GLY A C 1
ATOM 1438 O O . GLY A 1 188 ? -2.212 0.791 -30.685 1.00 47.22 188 GLY A O 1
ATOM 1439 N N . GLY A 1 189 ? -0.224 1.815 -30.567 1.00 46.09 189 GLY A N 1
ATOM 1440 C CA . GLY A 1 189 ? 0.489 0.654 -30.010 1.00 46.09 189 GLY A CA 1
ATOM 1441 C C . GLY A 1 189 ? 0.198 0.421 -28.519 1.00 46.09 189 GLY A C 1
ATOM 1442 O O . GLY A 1 189 ? 0.433 1.304 -27.699 1.00 46.09 189 GLY A O 1
ATOM 1443 N N . THR A 1 190 ? -0.285 -0.772 -28.163 1.00 48.78 190 THR A N 1
ATOM 1444 C CA . THR A 1 190 ? -0.784 -1.135 -26.818 1.00 48.78 190 THR A CA 1
ATOM 1445 C C . THR A 1 190 ? 0.206 -1.918 -25.946 1.00 48.78 190 THR A C 1
ATOM 1447 O O . THR A 1 190 ? -0.195 -2.460 -24.919 1.00 48.78 190 THR A O 1
ATOM 1450 N N . ASP A 1 191 ? 1.485 -2.012 -26.320 1.00 56.38 191 ASP A N 1
ATOM 1451 C CA . ASP A 1 191 ? 2.474 -2.845 -25.609 1.00 56.38 191 ASP A CA 1
ATOM 1452 C C . ASP A 1 191 ? 3.012 -2.164 -24.339 1.00 56.38 191 ASP A C 1
ATOM 1454 O O . ASP A 1 191 ? 4.210 -1.905 -24.201 1.00 56.38 191 ASP A O 1
ATOM 1458 N N . VAL A 1 192 ? 2.107 -1.851 -23.414 1.00 56.62 192 VAL A N 1
ATOM 1459 C CA . VAL A 1 192 ? 2.392 -1.273 -22.102 1.00 56.62 192 VAL A CA 1
ATOM 1460 C C . VAL A 1 192 ? 2.251 -2.373 -21.052 1.00 56.62 192 VAL A C 1
ATOM 1462 O O . VAL A 1 192 ? 1.178 -2.950 -20.893 1.00 56.62 192 VAL A O 1
ATOM 1465 N N . ALA A 1 193 ? 3.335 -2.673 -20.339 1.00 60.97 193 ALA A N 1
ATOM 1466 C CA . ALA A 1 193 ? 3.337 -3.620 -19.230 1.00 60.97 193 ALA A CA 1
ATOM 1467 C C . ALA A 1 193 ? 3.497 -2.870 -17.904 1.00 60.97 193 ALA A C 1
ATOM 1469 O O . ALA A 1 193 ? 4.271 -1.912 -17.818 1.00 60.97 193 ALA A O 1
ATOM 1470 N N . ALA A 1 194 ? 2.770 -3.320 -16.882 1.00 61.03 194 ALA A N 1
ATOM 1471 C CA . ALA A 1 194 ? 3.014 -2.945 -15.497 1.00 61.03 194 ALA A CA 1
ATOM 1472 C C . ALA A 1 194 ? 3.859 -4.042 -14.840 1.00 61.03 194 ALA A C 1
ATOM 1474 O O . ALA A 1 194 ? 3.514 -5.221 -14.940 1.00 61.03 194 ALA A O 1
ATOM 1475 N N . ALA A 1 195 ? 4.958 -3.667 -14.197 1.00 65.12 195 ALA A N 1
ATOM 1476 C CA . ALA A 1 195 ? 5.837 -4.592 -13.495 1.00 65.12 195 ALA A CA 1
ATOM 1477 C C . ALA A 1 195 ? 6.249 -4.021 -12.139 1.00 65.12 195 ALA A C 1
ATOM 1479 O O . ALA A 1 195 ? 6.314 -2.805 -11.950 1.00 65.12 195 ALA A O 1
ATOM 1480 N N . ALA A 1 196 ? 6.563 -4.915 -11.206 1.00 69.56 196 ALA A N 1
ATOM 1481 C CA . ALA A 1 196 ? 7.277 -4.550 -9.997 1.00 69.56 196 ALA A CA 1
ATOM 1482 C C . ALA A 1 196 ? 8.753 -4.343 -10.353 1.00 69.56 196 ALA A C 1
ATOM 1484 O O . ALA A 1 196 ? 9.424 -5.286 -10.763 1.00 69.56 196 ALA A O 1
ATOM 1485 N N . ALA A 1 197 ? 9.254 -3.119 -10.214 1.00 65.44 197 ALA A N 1
ATOM 1486 C CA . ALA A 1 197 ? 10.678 -2.821 -10.325 1.00 65.44 197 ALA A CA 1
ATOM 1487 C C . ALA A 1 197 ? 11.226 -2.469 -8.939 1.00 65.44 197 ALA A C 1
ATOM 1489 O O . ALA A 1 197 ? 10.572 -1.746 -8.185 1.00 65.44 197 ALA A O 1
ATOM 1490 N N . GLY A 1 198 ? 12.420 -2.959 -8.595 1.00 63.94 198 GLY A N 1
ATOM 1491 C CA . GLY A 1 198 ? 13.103 -2.529 -7.374 1.00 63.94 198 GLY A CA 1
ATOM 1492 C C . GLY A 1 198 ? 13.313 -1.013 -7.394 1.00 63.94 198 GLY A C 1
ATOM 1493 O O . GLY A 1 198 ? 13.825 -0.468 -8.375 1.00 63.94 198 GLY A O 1
ATOM 1494 N N . ALA A 1 199 ? 12.890 -0.317 -6.340 1.00 57.16 199 ALA A N 1
ATOM 1495 C CA . ALA A 1 199 ? 13.117 1.116 -6.221 1.00 57.16 199 ALA A CA 1
ATOM 1496 C C . ALA A 1 199 ? 14.599 1.375 -5.899 1.00 57.16 199 ALA A C 1
ATOM 1498 O O . ALA A 1 199 ? 15.184 0.733 -5.024 1.00 57.16 199 ALA A O 1
ATOM 1499 N N . ALA A 1 200 ? 15.225 2.307 -6.621 1.00 46.69 200 ALA A N 1
ATOM 1500 C CA . ALA A 1 200 ? 16.597 2.710 -6.343 1.00 46.69 200 ALA A CA 1
ATOM 1501 C C . ALA A 1 200 ? 16.645 3.488 -5.018 1.00 46.69 200 ALA A C 1
ATOM 1503 O O . ALA A 1 200 ? 16.054 4.560 -4.901 1.00 46.69 200 ALA A O 1
ATOM 1504 N N . THR A 1 201 ? 17.356 2.966 -4.018 1.00 35.81 201 THR A N 1
ATOM 1505 C CA . THR A 1 201 ? 17.570 3.664 -2.744 1.00 35.81 201 THR A CA 1
ATOM 1506 C C . THR A 1 201 ? 18.695 4.689 -2.890 1.00 35.81 201 THR A C 1
ATOM 1508 O O . THR A 1 201 ? 19.860 4.314 -3.035 1.00 35.81 201 THR A O 1
ATOM 1511 N N . GLY A 1 202 ? 18.369 5.982 -2.839 1.00 31.91 202 GLY A N 1
ATOM 1512 C CA . GLY A 1 202 ? 19.353 7.065 -2.806 1.00 31.91 202 GLY A CA 1
ATOM 1513 C C . GLY A 1 202 ? 18.701 8.438 -2.646 1.00 31.91 202 GLY A C 1
ATOM 1514 O O . GLY A 1 202 ? 17.791 8.786 -3.395 1.00 31.91 202 GLY A O 1
ATOM 1515 N N . ALA A 1 203 ? 19.170 9.221 -1.670 1.00 28.05 203 ALA A N 1
ATOM 1516 C CA . ALA A 1 203 ? 18.751 10.600 -1.422 1.00 28.05 203 ALA A CA 1
ATOM 1517 C C . ALA A 1 203 ? 19.120 11.496 -2.620 1.00 28.05 203 ALA A C 1
ATOM 1519 O O . ALA A 1 203 ? 20.220 12.035 -2.714 1.00 28.05 203 ALA A O 1
ATOM 1520 N N . GLY A 1 204 ? 18.202 11.591 -3.577 1.00 26.28 204 GLY A N 1
ATOM 1521 C CA . GLY A 1 204 ? 18.377 12.306 -4.838 1.00 26.28 204 GLY A CA 1
ATOM 1522 C C . GLY A 1 204 ? 17.063 12.403 -5.606 1.00 26.28 204 GLY A C 1
ATOM 1523 O O . GLY A 1 204 ? 17.021 12.181 -6.813 1.00 26.28 204 GLY A O 1
ATOM 1524 N N . ALA A 1 205 ? 15.961 12.686 -4.910 1.00 30.94 205 ALA A N 1
ATOM 1525 C CA . ALA A 1 205 ? 14.677 12.935 -5.547 1.00 30.94 205 ALA A CA 1
ATOM 1526 C C . ALA A 1 205 ? 14.701 14.309 -6.237 1.00 30.94 205 ALA A C 1
ATOM 1528 O O . ALA A 1 205 ? 14.364 15.313 -5.620 1.00 30.94 205 ALA A O 1
ATOM 1529 N N . ALA A 1 206 ? 15.167 14.341 -7.490 1.00 28.80 206 ALA A N 1
ATOM 1530 C CA . ALA A 1 206 ? 14.672 15.186 -8.589 1.00 28.80 206 ALA A CA 1
ATOM 1531 C C . ALA A 1 206 ? 15.648 15.214 -9.783 1.00 28.80 206 ALA A C 1
ATOM 1533 O O . ALA A 1 206 ? 15.985 16.289 -10.254 1.00 28.80 206 ALA A O 1
ATOM 1534 N N . THR A 1 207 ? 16.101 14.065 -10.292 1.00 28.14 207 THR A N 1
ATOM 1535 C CA . THR A 1 207 ? 16.527 13.884 -11.699 1.00 28.14 207 THR A CA 1
ATOM 1536 C C . THR A 1 207 ? 16.880 12.413 -11.934 1.00 28.14 207 THR A C 1
ATOM 1538 O O . THR A 1 207 ? 17.837 11.903 -11.370 1.00 28.14 207 THR A O 1
ATOM 1541 N N . GLY A 1 208 ? 16.107 11.723 -12.779 1.00 29.78 208 GLY A N 1
ATOM 1542 C CA . GLY A 1 208 ? 16.478 10.419 -13.344 1.00 29.78 208 GLY A CA 1
ATOM 1543 C C . GLY A 1 208 ? 16.605 9.253 -12.355 1.00 29.78 208 GLY A C 1
ATOM 1544 O O . GLY A 1 208 ? 17.705 8.861 -11.983 1.00 29.78 208 GLY A O 1
ATOM 1545 N N . ALA A 1 209 ? 15.486 8.613 -12.008 1.00 30.22 209 ALA A N 1
ATOM 1546 C CA . ALA A 1 209 ? 15.529 7.281 -11.410 1.00 30.22 209 ALA A CA 1
ATOM 1547 C C . ALA A 1 209 ? 15.806 6.237 -12.508 1.00 30.22 209 ALA A C 1
ATOM 1549 O O . ALA A 1 209 ? 14.910 5.884 -13.276 1.00 30.22 209 ALA A O 1
ATOM 1550 N N . ALA A 1 210 ? 17.044 5.746 -12.592 1.00 28.72 210 ALA A N 1
ATOM 1551 C CA . ALA A 1 210 ? 17.350 4.507 -13.300 1.00 28.72 210 ALA A CA 1
ATOM 1552 C C . ALA A 1 210 ? 16.922 3.336 -12.403 1.00 28.72 210 ALA A C 1
ATOM 1554 O O . ALA A 1 210 ? 17.552 3.062 -11.384 1.00 28.72 210 ALA A O 1
ATOM 1555 N N . ALA A 1 211 ? 15.816 2.678 -12.748 1.00 34.38 211 ALA A N 1
ATOM 1556 C CA . ALA A 1 211 ? 15.408 1.445 -12.089 1.00 34.38 211 ALA A CA 1
ATOM 1557 C C . ALA A 1 211 ? 16.287 0.299 -12.614 1.00 34.38 211 ALA A C 1
ATOM 1559 O O . ALA A 1 211 ? 16.027 -0.247 -13.681 1.00 34.38 211 ALA A O 1
ATOM 1560 N N . THR A 1 212 ? 17.351 -0.042 -11.888 1.00 28.36 212 THR A N 1
ATOM 1561 C CA . THR A 1 212 ? 18.091 -1.296 -12.086 1.00 28.36 212 THR A CA 1
ATOM 1562 C C . THR A 1 212 ? 17.589 -2.298 -11.055 1.00 28.36 212 THR A C 1
ATOM 1564 O O . THR A 1 212 ? 18.062 -2.326 -9.919 1.00 28.36 212 THR A O 1
ATOM 1567 N N . GLY A 1 213 ? 16.582 -3.079 -11.423 1.00 32.84 213 GLY A N 1
ATOM 1568 C CA . GLY A 1 213 ? 16.058 -4.151 -10.589 1.00 32.84 213 GLY A CA 1
ATOM 1569 C C . GLY A 1 213 ? 15.325 -5.161 -11.453 1.00 32.84 213 GLY A C 1
ATOM 1570 O O . GLY A 1 213 ? 14.576 -4.755 -12.341 1.00 32.84 213 GLY A O 1
ATOM 1571 N N . ALA A 1 214 ? 15.560 -6.446 -11.184 1.00 32.41 214 ALA A N 1
ATOM 1572 C CA . ALA A 1 214 ? 14.894 -7.565 -11.835 1.00 32.41 214 ALA A CA 1
ATOM 1573 C C . ALA A 1 214 ? 13.376 -7.341 -11.820 1.00 32.41 214 ALA A C 1
ATOM 1575 O O . ALA A 1 214 ? 12.743 -7.327 -10.761 1.00 32.41 214 ALA A O 1
ATOM 1576 N N . ALA A 1 215 ? 12.801 -7.096 -12.995 1.00 40.72 215 ALA A N 1
ATOM 1577 C CA . ALA A 1 215 ? 11.361 -7.068 -13.155 1.00 40.72 215 ALA A CA 1
ATOM 1578 C C . ALA A 1 215 ? 10.892 -8.521 -13.263 1.00 40.72 215 ALA A C 1
ATOM 1580 O O . ALA A 1 215 ? 11.103 -9.176 -14.281 1.00 40.72 215 ALA A O 1
ATOM 1581 N N . GLU A 1 216 ? 10.266 -9.039 -12.208 1.00 45.22 216 GLU A N 1
ATOM 1582 C CA . GLU A 1 216 ? 9.656 -10.370 -12.240 1.00 45.22 216 GLU A CA 1
ATOM 1583 C C . GLU A 1 216 ? 8.409 -10.313 -13.140 1.00 45.22 216 GLU A C 1
ATOM 1585 O O . GLU A 1 216 ? 7.320 -9.921 -12.716 1.00 45.22 216 GLU A O 1
ATOM 1590 N N . THR A 1 217 ? 8.565 -10.659 -14.420 1.00 42.97 217 THR A N 1
ATOM 1591 C CA . THR A 1 217 ? 7.449 -10.739 -15.373 1.00 42.97 217 THR A CA 1
ATOM 1592 C C . THR A 1 217 ? 7.188 -12.174 -15.805 1.00 42.97 217 THR A C 1
ATOM 1594 O O . THR A 1 217 ? 8.108 -12.922 -16.125 1.00 42.97 217 THR A O 1
ATOM 1597 N N . ARG A 1 218 ? 5.910 -12.529 -15.927 1.00 37.88 218 ARG A N 1
ATOM 1598 C CA . ARG A 1 218 ? 5.451 -13.798 -16.496 1.00 37.88 218 ARG A CA 1
ATOM 1599 C C . ARG A 1 218 ? 5.809 -13.912 -17.996 1.00 37.88 218 ARG A C 1
ATOM 1601 O O . ARG A 1 218 ? 5.548 -12.964 -18.740 1.00 37.88 218 ARG A O 1
ATOM 1608 N N . PRO A 1 219 ? 6.266 -15.075 -18.502 1.00 30.19 219 PRO A N 1
ATOM 1609 C CA . PRO A 1 219 ? 6.395 -15.301 -19.941 1.00 30.19 219 PRO A CA 1
ATOM 1610 C C . PRO A 1 219 ? 5.023 -15.271 -20.640 1.00 30.19 219 PRO A C 1
ATOM 1612 O O . PRO A 1 219 ? 4.032 -15.817 -20.140 1.00 30.19 219 PRO A O 1
ATOM 1615 N N . LYS A 1 220 ? 4.961 -14.635 -21.819 1.00 31.92 220 LYS A N 1
ATOM 1616 C CA . LYS A 1 220 ? 3.740 -14.474 -22.629 1.00 31.92 220 LYS A CA 1
ATOM 1617 C C . LYS A 1 220 ? 3.094 -15.837 -22.928 1.00 31.92 220 LYS A C 1
ATOM 1619 O O . LYS A 1 220 ? 3.577 -16.589 -23.769 1.00 31.92 220 LYS A O 1
ATOM 1624 N N . LYS A 1 221 ? 1.939 -16.136 -22.320 1.00 28.67 221 LYS A N 1
ATOM 1625 C CA . LYS A 1 221 ? 0.996 -17.113 -22.888 1.00 28.67 221 LYS A CA 1
ATOM 1626 C C . LYS A 1 221 ? 0.111 -16.374 -23.887 1.00 28.67 221 LYS A C 1
ATOM 1628 O O . LYS A 1 221 ? -0.751 -15.599 -23.485 1.00 28.67 221 LYS A O 1
ATOM 1633 N N . HIS A 1 222 ? 0.317 -16.618 -25.180 1.00 31.89 222 HIS A N 1
ATOM 1634 C CA . HIS A 1 222 ? -0.649 -16.251 -26.213 1.00 31.89 222 HIS A CA 1
ATOM 1635 C C . HIS A 1 222 ? -1.976 -16.972 -25.934 1.00 31.89 222 HIS A C 1
ATOM 1637 O O . HIS A 1 222 ? -2.139 -18.142 -26.269 1.00 31.89 222 HIS A O 1
ATOM 1643 N N . GLN A 1 223 ? -2.928 -16.281 -25.312 1.00 31.05 223 GLN A N 1
ATOM 1644 C CA . GLN A 1 223 ? -4.338 -16.639 -25.393 1.00 31.05 223 GLN A CA 1
ATOM 1645 C C . GLN A 1 223 ? -4.994 -15.642 -26.338 1.00 31.05 223 GLN A C 1
ATOM 1647 O O . GLN A 1 223 ? -5.237 -14.491 -25.988 1.00 31.05 223 GLN A O 1
ATOM 1652 N N . GLY A 1 224 ? -5.198 -16.084 -27.578 1.00 26.75 224 GLY A N 1
ATOM 1653 C CA . GLY A 1 224 ? -6.017 -15.363 -28.537 1.00 26.75 224 GLY A CA 1
ATOM 1654 C C . GLY A 1 224 ? -7.449 -15.310 -28.023 1.00 26.75 224 GLY A C 1
ATOM 1655 O O . GLY A 1 224 ? -8.121 -16.336 -27.957 1.00 26.75 224 GLY A O 1
ATOM 1656 N N . LEU A 1 225 ? -7.901 -14.115 -27.658 1.00 25.02 225 LEU A N 1
ATOM 1657 C CA . LEU A 1 225 ? -9.316 -13.800 -27.548 1.00 25.02 225 LEU A CA 1
ATOM 1658 C C . LEU A 1 225 ? -9.717 -13.140 -28.866 1.00 25.02 225 LEU A C 1
ATOM 1660 O O . LEU A 1 225 ? -9.281 -12.036 -29.188 1.00 25.02 225 LEU A O 1
ATOM 1664 N N . THR A 1 226 ? -10.477 -13.876 -29.669 1.00 25.77 226 THR A N 1
ATOM 1665 C CA . THR A 1 226 ? -11.198 -13.346 -30.828 1.00 25.77 226 THR A CA 1
ATOM 1666 C C . THR A 1 226 ? -12.507 -12.747 -30.312 1.00 25.77 226 THR A C 1
ATOM 1668 O O . THR A 1 226 ? -13.189 -13.402 -29.524 1.00 25.77 226 THR A O 1
ATOM 1671 N N . TYR A 1 227 ? -12.807 -11.506 -30.707 1.00 36.22 227 TYR A N 1
ATOM 1672 C CA . TYR A 1 227 ? -14.116 -10.872 -30.499 1.00 36.22 227 TYR A CA 1
ATOM 1673 C C . TYR A 1 227 ? -15.202 -11.547 -31.340 1.00 36.22 227 TYR A C 1
ATOM 1675 O O . TYR A 1 227 ? -14.871 -11.993 -32.465 1.00 36.22 227 TYR A O 1
#